Protein AF-A0A939WSJ2-F1 (afdb_monomer)

Sequence (216 aa):
MKKISFYVGKKNFITFAVASLILLYAIYAFSDNVIYFFSNDTPIDLGDALELNTENFAKVKDGDYVQIKGITSIQGGNIKKGIFGERHVVYYLNGSSKFIIDSAVTDEDSFSGPHYRTVKGRAFAFKTNAKAAKMQSFFANSLFLDMKDDGFFIEDGVIPRTDYTGLFMFAFFIVLMGLNILFLIKPMKRETNQEEIDRELDALFDSGADDGRKEQ

Mean predicted aligned error: 11.25 Å

pLDDT: mean 82.01, std 15.56, range [30.8, 97.25]

Radius of gyration: 29.89 Å; Cα contacts (8 Å, |Δi|>4): 316; chains: 1; bounding box: 75×33×98 Å

Nearest PDB structures (foldseek):
  1quq-assembly3_A  TM=5.027E-01  e=4.977E-02  Homo sapiens
  3rd4-assembly2_A  TM=5.785E-01  e=1.959E+00  Proteus penneri ATCC 35198
  8b2q-assembly1_I  TM=3.026E-01  e=1.959E+00  Tannerella forsythia
  8pj6-assembly1_q  TM=2.544E-01  e=2.674E+00  Homo sapiens

Solvent-accessible surface area (backbone atoms only — not comparable to full-atom values): 11790 Å² total; per-residue (Å²): 133,85,76,81,77,79,75,61,54,71,66,62,48,51,53,50,52,52,52,48,53,53,40,51,51,50,37,58,72,26,44,64,45,38,56,34,32,73,43,71,75,70,55,48,60,28,47,33,46,76,58,62,35,62,75,50,54,73,68,66,51,74,61,38,44,31,30,43,27,34,33,40,38,66,90,36,66,49,74,45,74,45,97,84,69,49,37,29,37,32,30,35,33,50,78,32,53,38,43,37,38,40,32,73,51,51,96,84,54,68,88,80,56,68,43,82,42,80,45,43,14,31,29,26,34,29,77,81,31,72,70,26,34,50,49,48,50,46,36,33,74,75,68,73,41,78,54,47,65,90,16,33,31,29,38,39,76,49,52,47,70,67,62,57,64,37,45,53,53,34,54,50,38,53,52,52,48,52,49,54,53,48,65,59,48,56,58,57,55,52,55,54,53,48,59,51,51,52,52,52,50,52,53,54,55,61,62,62,65,66,77,77,80,81,85,130

Structure (mmCIF, N/CA/C/O backbone):
data_AF-A0A939WSJ2-F1
#
_entry.id   AF-A0A939WSJ2-F1
#
loop_
_atom_site.group_PDB
_atom_site.id
_atom_site.type_symbol
_atom_site.label_atom_id
_atom_site.label_alt_id
_atom_site.label_comp_id
_atom_site.label_asym_id
_atom_site.label_entity_id
_atom_site.label_seq_id
_atom_site.pdbx_PDB_ins_code
_atom_site.Cartn_x
_atom_site.Cartn_y
_atom_site.Cartn_z
_atom_site.occupancy
_atom_site.B_iso_or_equiv
_atom_site.auth_seq_id
_atom_site.auth_comp_id
_atom_site.auth_asym_id
_atom_site.auth_atom_id
_atom_site.pdbx_PDB_model_num
ATOM 1 N N . MET A 1 1 ? 40.255 10.210 -31.484 1.00 37.00 1 MET A N 1
ATOM 2 C CA . MET A 1 1 ? 38.919 9.921 -30.914 1.00 37.00 1 MET A CA 1
ATOM 3 C C . MET A 1 1 ? 37.867 10.143 -31.995 1.00 37.00 1 MET A C 1
ATOM 5 O O . MET A 1 1 ? 37.607 11.290 -32.338 1.00 37.00 1 MET A O 1
ATOM 9 N N . LYS A 1 2 ? 37.320 9.070 -32.589 1.00 30.80 2 LYS A N 1
ATOM 10 C CA . LYS A 1 2 ? 36.199 9.166 -33.543 1.00 30.80 2 LYS A CA 1
ATOM 11 C C . LYS A 1 2 ? 34.973 9.669 -32.776 1.00 30.80 2 LYS A C 1
ATOM 13 O O . LYS A 1 2 ? 34.514 9.000 -31.854 1.00 30.80 2 LYS A O 1
ATOM 18 N N . LYS A 1 3 ? 34.483 10.863 -33.119 1.00 37.97 3 LYS A N 1
ATOM 19 C CA . LYS A 1 3 ? 33.182 11.351 -32.651 1.00 37.97 3 LYS A CA 1
ATOM 20 C C . LYS A 1 3 ? 32.130 10.419 -33.240 1.00 37.97 3 LYS A C 1
ATOM 22 O O . LYS A 1 3 ? 31.913 10.442 -34.444 1.00 37.97 3 LYS A O 1
ATOM 27 N N . ILE A 1 4 ? 31.526 9.584 -32.402 1.00 43.19 4 ILE A N 1
ATOM 28 C CA . ILE A 1 4 ? 30.323 8.835 -32.760 1.00 43.19 4 ILE A CA 1
ATOM 29 C C . ILE A 1 4 ? 29.241 9.897 -32.978 1.00 43.19 4 ILE A C 1
ATOM 31 O O . ILE A 1 4 ? 28.720 10.466 -32.018 1.00 43.19 4 ILE A O 1
ATOM 35 N N . SER A 1 5 ? 28.984 10.261 -34.234 1.00 42.00 5 SER A N 1
ATOM 36 C CA . SER A 1 5 ? 27.881 11.148 -34.579 1.00 42.00 5 SER A CA 1
ATOM 37 C C . SER A 1 5 ? 26.589 10.370 -34.384 1.00 42.00 5 SER A C 1
ATOM 39 O O . SER A 1 5 ? 26.185 9.586 -35.234 1.00 42.00 5 SER A O 1
ATOM 41 N N . PHE A 1 6 ? 25.953 10.573 -33.231 1.00 44.91 6 PHE A N 1
ATOM 42 C CA . PHE A 1 6 ? 24.567 10.185 -32.996 1.00 44.91 6 PHE A CA 1
ATOM 43 C C . PHE A 1 6 ? 23.680 10.977 -33.967 1.00 44.91 6 PHE A C 1
ATOM 45 O O . PHE A 1 6 ? 23.184 12.051 -33.632 1.00 44.91 6 PHE A O 1
ATOM 52 N N . TYR A 1 7 ? 23.492 10.465 -35.182 1.00 48.34 7 TYR A N 1
ATOM 53 C CA . TYR A 1 7 ? 22.482 10.965 -36.114 1.00 48.34 7 TYR A CA 1
ATOM 54 C C . TYR A 1 7 ? 21.157 10.211 -35.951 1.00 48.34 7 TYR A C 1
ATOM 56 O O . TYR A 1 7 ? 20.358 10.107 -36.870 1.00 48.34 7 TYR A O 1
ATOM 64 N N . VAL A 1 8 ? 20.844 9.773 -34.726 1.00 54.19 8 VAL A N 1
ATOM 65 C CA . VAL A 1 8 ? 19.444 9.554 -34.359 1.00 54.19 8 VAL A CA 1
ATOM 66 C C . VAL A 1 8 ? 18.787 10.927 -34.434 1.00 54.19 8 VAL A C 1
ATOM 68 O O . VAL A 1 8 ? 19.038 11.773 -33.575 1.00 54.19 8 VAL A O 1
ATOM 71 N N . GLY A 1 9 ? 18.004 11.186 -35.487 1.00 59.25 9 GLY A N 1
ATOM 72 C CA . GLY A 1 9 ? 17.362 12.483 -35.699 1.00 59.25 9 GLY A CA 1
ATOM 73 C C . GLY A 1 9 ? 16.780 13.010 -34.386 1.00 59.25 9 GLY A C 1
ATOM 74 O O . GLY A 1 9 ? 16.063 12.284 -33.701 1.00 59.25 9 GLY A O 1
ATOM 75 N N . LYS A 1 10 ? 17.122 14.249 -34.003 1.00 64.81 10 LYS A N 1
ATOM 76 C CA . LYS A 1 10 ? 16.884 14.838 -32.665 1.00 64.81 10 LYS A CA 1
ATOM 77 C C . LYS A 1 10 ? 15.480 14.561 -32.098 1.00 64.81 10 LYS A C 1
ATOM 79 O O . LYS A 1 10 ? 15.324 14.386 -30.895 1.00 64.81 10 LYS A O 1
ATOM 84 N N . LYS A 1 11 ? 14.469 14.473 -32.970 1.00 67.62 11 LYS A N 1
ATOM 85 C CA . LYS A 1 11 ? 13.085 14.102 -32.635 1.00 67.62 11 LYS A CA 1
ATOM 86 C C . LYS A 1 11 ? 12.950 12.661 -32.112 1.00 67.62 11 LYS A C 1
ATOM 88 O O . LYS A 1 11 ? 12.350 12.474 -31.064 1.00 67.62 11 LYS A O 1
ATOM 93 N N . ASN A 1 12 ? 13.564 11.674 -32.766 1.00 74.25 12 ASN A N 1
ATOM 94 C CA . ASN A 1 12 ? 13.516 10.259 -32.370 1.00 74.25 12 ASN A CA 1
ATOM 95 C C . ASN A 1 12 ? 14.209 10.019 -31.021 1.00 74.25 12 ASN A C 1
ATOM 97 O O . ASN A 1 12 ? 13.718 9.242 -30.205 1.00 74.25 12 ASN A O 1
ATOM 101 N N . PHE A 1 13 ? 15.311 10.730 -30.756 1.00 80.50 13 PHE A N 1
ATOM 102 C CA . PHE A 1 13 ? 15.997 10.656 -29.465 1.00 80.50 13 PHE A CA 1
ATOM 103 C C . PHE A 1 13 ? 15.162 11.264 -28.328 1.00 80.50 13 PHE A C 1
ATOM 105 O O . PHE A 1 13 ? 15.048 10.664 -27.262 1.00 80.50 13 PHE A O 1
ATOM 112 N N . ILE A 1 14 ? 14.530 12.424 -28.557 1.00 83.31 14 ILE A N 1
ATOM 113 C CA . ILE A 1 14 ? 13.638 13.048 -27.566 1.00 83.31 14 ILE A CA 1
ATOM 114 C C . ILE A 1 14 ? 12.443 12.134 -27.270 1.00 83.31 14 ILE A C 1
ATOM 116 O O . ILE A 1 14 ? 12.134 11.905 -26.103 1.00 83.31 14 ILE A O 1
ATOM 120 N N . THR A 1 15 ? 11.805 11.566 -28.298 1.00 84.94 15 THR A N 1
ATOM 121 C CA . THR A 1 15 ? 10.692 10.622 -28.116 1.00 84.94 15 THR A CA 1
ATOM 122 C C . THR A 1 15 ? 11.123 9.392 -27.317 1.00 84.94 15 THR A C 1
ATOM 124 O O . THR A 1 15 ? 10.427 9.013 -26.378 1.00 84.94 15 THR A O 1
ATOM 127 N N . PHE A 1 16 ? 12.291 8.814 -27.618 1.00 87.62 16 PHE A N 1
ATOM 128 C CA . PHE A 1 16 ? 12.850 7.702 -26.847 1.00 87.62 16 PHE A CA 1
ATOM 129 C C . PHE A 1 16 ? 13.100 8.071 -25.378 1.00 87.62 16 PHE A C 1
ATOM 131 O O . PHE A 1 16 ? 12.764 7.290 -24.486 1.00 87.62 16 PHE A O 1
ATOM 138 N N . ALA A 1 17 ? 13.675 9.248 -25.113 1.00 89.00 17 ALA A N 1
ATOM 139 C CA . ALA A 1 17 ? 13.980 9.701 -23.759 1.00 89.00 17 ALA A CA 1
ATOM 140 C C . ALA A 1 17 ? 12.701 9.910 -22.936 1.00 89.00 17 ALA A C 1
ATOM 142 O O . ALA A 1 17 ? 12.607 9.423 -21.810 1.00 89.00 17 ALA A O 1
ATOM 143 N N . VAL A 1 18 ? 11.690 10.564 -23.518 1.00 91.88 18 VAL A N 1
ATOM 144 C CA . VAL A 1 18 ? 10.385 10.761 -22.871 1.00 91.88 18 VAL A CA 1
ATOM 145 C C . VAL A 1 18 ? 9.693 9.419 -22.623 1.00 91.88 18 VAL A C 1
ATOM 147 O O . VAL A 1 18 ? 9.245 9.167 -21.506 1.00 91.88 18 VAL A O 1
ATOM 150 N N . ALA A 1 19 ? 9.660 8.526 -23.617 1.00 91.50 19 ALA A N 1
ATOM 151 C CA . ALA A 1 19 ? 9.086 7.191 -23.459 1.00 91.50 19 ALA A CA 1
ATOM 152 C C . ALA A 1 19 ? 9.809 6.382 -22.369 1.00 91.50 19 ALA A C 1
ATOM 154 O O . ALA A 1 19 ? 9.158 5.740 -21.549 1.00 91.50 19 ALA A O 1
ATOM 155 N N . SER A 1 20 ? 11.141 6.464 -22.305 1.00 93.06 20 SER A N 1
ATOM 156 C CA . SER A 1 20 ? 11.934 5.799 -21.265 1.00 93.06 20 SER A CA 1
ATOM 157 C C . SER A 1 20 ? 11.614 6.340 -19.875 1.00 93.06 20 SER A C 1
ATOM 159 O O . SER A 1 20 ? 11.444 5.553 -18.953 1.00 93.06 20 SER A O 1
ATOM 161 N N . LEU A 1 21 ? 11.479 7.660 -19.711 1.00 94.69 21 LEU A N 1
ATOM 162 C CA . LEU A 1 21 ? 11.103 8.254 -18.423 1.00 94.69 21 LEU A CA 1
ATOM 163 C C . LEU A 1 21 ? 9.714 7.792 -17.967 1.00 94.69 21 LEU A C 1
ATOM 165 O O . LEU A 1 21 ? 9.548 7.425 -16.806 1.00 94.69 21 LEU A O 1
ATOM 169 N N . ILE A 1 22 ? 8.740 7.751 -18.881 1.00 94.31 22 ILE A N 1
ATOM 170 C CA . ILE A 1 22 ? 7.384 7.267 -18.587 1.00 94.31 22 ILE A CA 1
ATOM 171 C C . ILE A 1 22 ? 7.412 5.786 -18.190 1.00 94.31 22 ILE A C 1
ATOM 173 O O . ILE A 1 22 ? 6.808 5.409 -17.187 1.00 94.31 22 ILE A O 1
ATOM 177 N N . LEU A 1 23 ? 8.131 4.947 -18.941 1.00 94.44 23 LEU A N 1
ATOM 178 C CA . LEU A 1 23 ? 8.228 3.515 -18.659 1.00 94.44 23 LEU A CA 1
ATOM 179 C C . LEU A 1 23 ? 8.985 3.233 -17.353 1.00 94.44 23 LEU A C 1
ATOM 181 O O . LEU A 1 23 ? 8.553 2.381 -16.585 1.00 94.44 23 LEU A O 1
ATOM 185 N N . LEU A 1 24 ? 10.070 3.961 -17.063 1.00 94.44 24 LEU A N 1
ATOM 186 C CA . LEU A 1 24 ? 10.789 3.856 -15.787 1.00 94.44 24 LEU A CA 1
ATOM 187 C C . LEU A 1 24 ? 9.892 4.244 -14.613 1.00 94.44 24 LEU A C 1
ATOM 189 O O . LEU A 1 24 ? 9.867 3.539 -13.607 1.00 94.44 24 LEU A O 1
ATOM 193 N N . TYR A 1 25 ? 9.134 5.334 -14.752 1.00 93.88 25 TYR A N 1
ATOM 194 C CA . TYR A 1 25 ? 8.169 5.740 -13.737 1.00 93.88 25 TYR A CA 1
ATOM 195 C C . TYR A 1 25 ? 7.079 4.680 -13.535 1.00 93.88 25 TYR A C 1
ATOM 197 O O . TYR A 1 25 ? 6.744 4.372 -12.396 1.00 93.88 25 TYR A O 1
ATOM 205 N N . ALA A 1 26 ? 6.571 4.070 -14.610 1.00 90.38 26 ALA A N 1
ATOM 206 C CA . ALA A 1 26 ? 5.604 2.979 -14.514 1.00 90.38 26 ALA A CA 1
ATOM 207 C C . ALA A 1 26 ? 6.193 1.748 -13.801 1.00 90.38 26 ALA A C 1
ATOM 209 O O . ALA A 1 26 ? 5.573 1.219 -12.885 1.00 90.38 26 ALA A O 1
ATOM 210 N N . ILE A 1 27 ? 7.414 1.326 -14.146 1.00 92.69 27 ILE A N 1
ATOM 211 C CA . ILE A 1 27 ? 8.115 0.221 -13.466 1.00 92.69 27 ILE A CA 1
ATOM 212 C C . ILE A 1 27 ? 8.258 0.513 -11.968 1.00 92.69 27 ILE A C 1
ATOM 214 O O . ILE A 1 27 ? 7.942 -0.344 -11.144 1.00 92.69 27 ILE A O 1
ATOM 218 N N . TYR A 1 28 ? 8.687 1.728 -11.619 1.00 91.69 28 TYR A N 1
ATOM 219 C CA . TYR A 1 28 ? 8.793 2.177 -10.232 1.00 91.69 28 TYR A CA 1
ATOM 220 C C . TYR A 1 28 ? 7.433 2.172 -9.517 1.00 91.69 28 TYR A C 1
ATOM 222 O O . TYR A 1 28 ? 7.319 1.657 -8.414 1.00 91.69 28 TYR A O 1
ATOM 230 N N . ALA A 1 29 ? 6.373 2.666 -10.157 1.00 88.75 29 ALA A N 1
ATOM 231 C CA . ALA A 1 29 ? 5.037 2.697 -9.564 1.00 88.75 29 ALA A CA 1
ATOM 232 C C . ALA A 1 29 ? 4.469 1.294 -9.271 1.00 88.75 29 ALA A C 1
ATOM 234 O O . ALA A 1 29 ? 3.678 1.135 -8.344 1.00 88.75 29 ALA A O 1
ATOM 235 N N . PHE A 1 30 ? 4.863 0.275 -10.042 1.00 88.81 30 PHE A N 1
ATOM 236 C CA . PHE A 1 30 ? 4.412 -1.106 -9.849 1.00 88.81 30 PHE A CA 1
ATOM 237 C C . PHE A 1 30 ? 5.380 -1.974 -9.027 1.00 88.81 30 PHE A C 1
ATOM 239 O O . PHE A 1 30 ? 4.997 -3.080 -8.639 1.00 88.81 30 PHE A O 1
ATOM 246 N N . SER A 1 31 ? 6.597 -1.510 -8.710 1.00 88.75 31 SER A N 1
ATOM 247 C CA . SER A 1 31 ? 7.583 -2.322 -7.978 1.00 88.75 31 SER A CA 1
ATOM 248 C C . SER A 1 31 ? 7.101 -2.717 -6.585 1.00 88.75 31 SER A C 1
ATOM 250 O O . SER A 1 31 ? 7.294 -3.858 -6.170 1.00 88.75 31 SER A O 1
ATOM 252 N N . ASP A 1 32 ? 6.410 -1.814 -5.890 1.00 87.50 32 ASP A N 1
ATOM 253 C CA . ASP A 1 32 ? 5.883 -2.074 -4.547 1.00 87.50 32 ASP A CA 1
ATOM 254 C C . ASP A 1 32 ? 4.819 -3.174 -4.546 1.00 87.50 32 ASP A C 1
ATOM 256 O O . ASP A 1 32 ? 4.689 -3.905 -3.564 1.00 87.50 32 ASP A O 1
ATOM 260 N N . ASN A 1 33 ? 4.067 -3.323 -5.639 1.00 88.88 33 ASN A N 1
ATOM 261 C CA . ASN A 1 33 ? 3.086 -4.398 -5.788 1.00 88.88 33 ASN A CA 1
ATOM 262 C C . ASN A 1 33 ? 3.774 -5.744 -6.027 1.00 88.88 33 ASN A C 1
ATOM 264 O O . ASN A 1 33 ? 3.327 -6.760 -5.505 1.00 88.88 33 ASN A O 1
ATOM 268 N N . VAL A 1 34 ? 4.899 -5.753 -6.747 1.00 89.44 34 VAL A N 1
ATOM 269 C CA . VAL A 1 34 ? 5.713 -6.961 -6.940 1.00 89.44 34 VAL A CA 1
ATOM 270 C C . VAL A 1 34 ? 6.375 -7.396 -5.634 1.00 89.44 34 VAL A C 1
ATOM 272 O O . VAL A 1 34 ? 6.305 -8.570 -5.280 1.00 89.44 34 VAL A O 1
ATOM 275 N N . ILE A 1 35 ? 6.979 -6.465 -4.889 1.00 89.94 35 ILE A N 1
ATOM 276 C CA . ILE A 1 35 ? 7.574 -6.759 -3.574 1.00 89.94 35 ILE A CA 1
ATOM 277 C C . ILE A 1 35 ? 6.512 -7.351 -2.646 1.00 89.94 35 ILE A C 1
ATOM 279 O O . ILE A 1 35 ? 6.746 -8.373 -2.003 1.00 89.94 35 ILE A O 1
ATOM 283 N N . TYR A 1 36 ? 5.324 -6.747 -2.629 1.00 90.75 36 TYR A N 1
ATOM 284 C CA . TYR A 1 36 ? 4.208 -7.239 -1.837 1.00 90.75 36 TYR A CA 1
ATOM 285 C C . TYR A 1 36 ? 3.722 -8.622 -2.277 1.00 90.75 36 TYR A C 1
ATOM 287 O O . TYR A 1 36 ? 3.473 -9.480 -1.431 1.00 90.75 36 TYR A O 1
ATOM 295 N N . PHE A 1 37 ? 3.641 -8.879 -3.584 1.00 91.94 37 PHE A N 1
ATOM 296 C CA . PHE A 1 37 ? 3.245 -10.181 -4.118 1.00 91.94 37 PHE A CA 1
ATOM 297 C C . PHE A 1 37 ? 4.127 -11.319 -3.580 1.00 91.94 37 PHE A C 1
ATOM 299 O O . PHE A 1 37 ? 3.612 -12.385 -3.248 1.00 91.94 37 PHE A O 1
ATOM 306 N N . PHE A 1 38 ? 5.434 -11.080 -3.435 1.00 90.94 38 PHE A N 1
ATOM 307 C CA . PHE A 1 38 ? 6.394 -12.052 -2.899 1.00 90.94 38 PHE A CA 1
ATOM 308 C C . PHE A 1 38 ? 6.557 -12.017 -1.371 1.00 90.94 38 PHE A C 1
ATOM 310 O O . PHE A 1 38 ? 7.379 -12.763 -0.831 1.00 90.94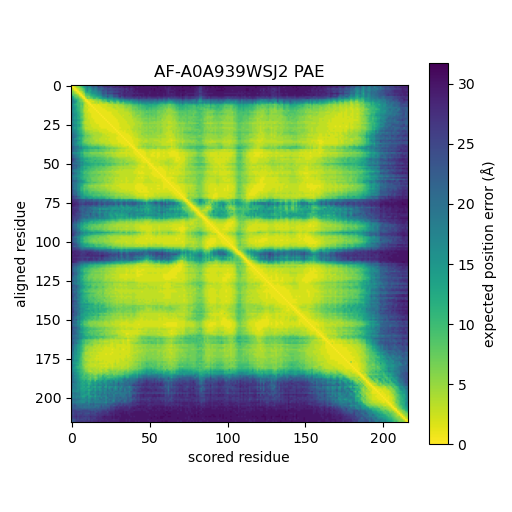 38 PHE A O 1
ATOM 317 N N . SER A 1 39 ? 5.791 -11.185 -0.664 1.00 89.81 39 SER A N 1
ATOM 318 C CA . SER A 1 39 ? 5.828 -11.120 0.798 1.00 89.81 39 SER A CA 1
ATOM 319 C C . SER A 1 39 ? 5.211 -12.367 1.459 1.00 89.81 39 SER A C 1
ATOM 321 O O . SER A 1 39 ? 4.685 -13.268 0.793 1.00 89.81 39 SER A O 1
ATOM 323 N N . ASN A 1 40 ? 5.350 -12.465 2.785 1.00 87.25 40 ASN A N 1
ATOM 324 C CA . ASN A 1 40 ? 4.777 -13.562 3.564 1.00 87.25 40 ASN A CA 1
ATOM 325 C C . ASN A 1 40 ? 3.242 -13.452 3.576 1.00 87.25 40 ASN A C 1
ATOM 327 O O . ASN A 1 40 ? 2.701 -12.384 3.843 1.00 87.25 40 ASN A O 1
ATOM 331 N N . ASP A 1 41 ? 2.551 -14.561 3.321 1.00 89.00 41 ASP A N 1
ATOM 332 C CA . ASP A 1 41 ? 1.086 -14.665 3.330 1.00 89.00 41 ASP A CA 1
ATOM 333 C C . ASP A 1 41 ? 0.502 -14.891 4.735 1.00 89.00 41 ASP A C 1
ATOM 335 O O . ASP A 1 41 ? -0.716 -14.933 4.911 1.00 89.00 41 ASP A O 1
ATOM 339 N N . THR A 1 42 ? 1.353 -14.996 5.755 1.00 93.50 42 THR A N 1
ATOM 340 C CA . THR A 1 42 ? 0.932 -14.984 7.157 1.00 93.50 42 THR A CA 1
ATOM 341 C C . THR A 1 42 ? 0.825 -13.537 7.652 1.00 93.50 42 THR A C 1
ATOM 343 O O . THR A 1 42 ? 1.845 -12.844 7.683 1.00 93.50 42 THR A O 1
ATOM 346 N N . PRO A 1 43 ? -0.369 -13.059 8.054 1.00 95.75 43 PRO A N 1
ATOM 347 C CA . PRO A 1 43 ? -0.536 -11.679 8.490 1.00 95.75 43 PRO A CA 1
ATOM 348 C C . PRO A 1 43 ? 0.098 -11.443 9.864 1.00 95.75 43 PRO A C 1
ATOM 350 O O . PRO A 1 43 ? 0.028 -12.296 10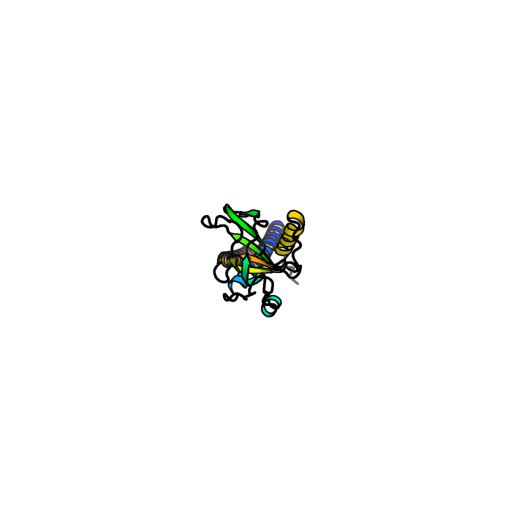.752 1.00 95.75 43 PRO A O 1
ATOM 353 N N . ILE A 1 44 ? 0.646 -10.246 10.068 1.00 96.31 44 ILE A N 1
ATOM 354 C CA . ILE A 1 44 ? 1.051 -9.765 11.393 1.00 96.31 44 ILE A CA 1
ATOM 355 C C . ILE A 1 44 ? -0.221 -9.480 12.202 1.00 96.31 44 ILE A C 1
ATOM 357 O O . ILE A 1 44 ? -0.989 -8.581 11.856 1.00 96.31 44 ILE A O 1
ATOM 361 N N . ASP A 1 45 ? -0.459 -10.251 13.265 1.00 96.75 45 ASP A N 1
ATOM 362 C CA . ASP A 1 45 ? -1.649 -10.090 14.106 1.00 96.75 45 ASP A CA 1
ATOM 363 C C . ASP A 1 45 ? -1.487 -8.919 15.081 1.00 96.75 45 ASP A C 1
ATOM 365 O O . ASP A 1 45 ? -0.672 -8.961 16.009 1.00 96.75 45 ASP A O 1
ATOM 369 N N . LEU A 1 46 ? -2.276 -7.872 14.871 1.00 96.31 46 LEU A N 1
ATOM 370 C CA . LEU A 1 46 ? -2.304 -6.675 15.706 1.00 96.31 46 LEU A CA 1
ATOM 371 C C . LEU A 1 46 ? -3.222 -6.822 16.923 1.00 96.31 46 LEU A C 1
ATOM 373 O O . LEU A 1 46 ? -3.203 -5.953 17.794 1.00 96.31 46 LEU A O 1
ATOM 377 N N . GLY A 1 47 ? -3.976 -7.920 17.020 1.00 94.88 47 GLY A N 1
ATOM 378 C CA . GLY A 1 47 ? -4.925 -8.158 18.103 1.00 94.88 47 GLY A CA 1
ATOM 379 C C . GLY A 1 47 ? -6.268 -7.473 17.857 1.00 94.88 47 GLY A C 1
ATOM 380 O O . GLY A 1 47 ? -6.804 -7.507 16.744 1.00 94.88 47 GLY A O 1
ATOM 381 N N . ASP A 1 48 ? -6.830 -6.883 18.910 1.00 95.56 48 ASP A N 1
ATOM 382 C CA . ASP A 1 48 ? -8.077 -6.122 18.843 1.00 95.56 48 ASP A CA 1
ATOM 383 C C . ASP A 1 48 ? -7.778 -4.617 18.819 1.00 95.56 48 ASP A C 1
ATOM 385 O O . ASP A 1 48 ? -6.823 -4.141 19.430 1.00 95.56 48 ASP A O 1
ATOM 389 N N . ALA A 1 49 ? -8.598 -3.841 18.120 1.00 93.00 49 ALA A N 1
ATOM 390 C CA . ALA A 1 49 ? -8.492 -2.391 18.061 1.00 93.00 49 ALA A CA 1
ATOM 391 C C . ALA A 1 49 ? -8.574 -1.747 19.458 1.00 93.00 49 ALA A C 1
ATOM 393 O O . ALA A 1 49 ? -7.931 -0.716 19.678 1.00 93.00 49 ALA A O 1
ATOM 394 N N . LEU A 1 50 ? -9.322 -2.359 20.386 1.00 91.56 50 LEU A N 1
ATOM 395 C CA . LEU A 1 50 ? -9.406 -1.960 21.795 1.00 91.56 50 LEU A CA 1
ATOM 396 C C . LEU A 1 50 ? -8.194 -2.419 22.618 1.00 91.56 50 LEU A C 1
ATOM 398 O O . LEU A 1 50 ? -7.750 -1.703 23.514 1.00 91.56 50 LEU A O 1
ATOM 402 N N . GLU A 1 51 ? -7.646 -3.592 22.302 1.00 92.81 51 GLU A N 1
ATOM 403 C CA . GLU A 1 51 ? -6.547 -4.239 23.026 1.00 92.81 51 GLU A CA 1
ATOM 404 C C . GLU A 1 51 ? -5.417 -4.592 22.057 1.00 92.81 51 GLU A C 1
ATOM 406 O O . GLU A 1 51 ? -5.236 -5.736 21.629 1.00 92.81 51 GLU A O 1
ATOM 411 N N . LEU A 1 52 ? -4.659 -3.561 21.680 1.00 92.44 52 LEU A N 1
ATOM 412 C CA . LEU A 1 52 ? -3.605 -3.706 20.689 1.00 92.44 52 LEU A CA 1
ATOM 413 C C . LEU A 1 52 ? -2.431 -4.527 21.204 1.00 92.44 52 LEU A C 1
ATOM 415 O O . LEU A 1 52 ? -1.862 -4.245 22.261 1.00 92.44 52 LEU A O 1
ATOM 419 N N . ASN A 1 53 ? -1.972 -5.454 20.368 1.00 95.75 53 ASN A N 1
ATOM 420 C CA . ASN A 1 53 ? -0.684 -6.097 20.548 1.00 95.75 53 ASN A CA 1
ATOM 421 C C . ASN A 1 53 ? 0.432 -5.102 20.191 1.00 95.75 53 ASN A C 1
ATOM 423 O O . ASN A 1 53 ? 0.816 -4.952 19.029 1.00 95.75 53 ASN A O 1
ATOM 427 N N . THR A 1 54 ? 0.951 -4.406 21.201 1.00 93.75 54 THR A N 1
ATOM 428 C CA . THR A 1 54 ? 1.975 -3.363 21.043 1.00 93.75 54 THR A CA 1
ATOM 429 C C . THR A 1 54 ? 3.286 -3.889 20.463 1.00 93.75 54 THR A C 1
ATOM 431 O O . THR A 1 54 ? 3.951 -3.164 19.722 1.00 93.75 54 THR A O 1
ATOM 434 N N . GLU A 1 55 ? 3.643 -5.145 20.745 1.00 95.62 55 GLU A N 1
ATOM 435 C CA . GLU A 1 55 ? 4.864 -5.769 20.236 1.00 95.62 55 GLU A CA 1
ATOM 436 C C . GLU A 1 55 ? 4.794 -5.971 18.720 1.00 95.62 55 GLU A C 1
ATOM 438 O O . GLU A 1 55 ? 5.736 -5.637 18.000 1.00 95.62 55 GLU A O 1
ATOM 443 N N . ASN A 1 56 ? 3.668 -6.486 18.225 1.00 95.44 56 ASN A N 1
ATOM 444 C CA . ASN A 1 56 ? 3.457 -6.671 16.792 1.00 95.44 56 ASN A CA 1
ATOM 445 C C . ASN A 1 56 ? 3.222 -5.338 16.084 1.00 95.44 56 ASN A C 1
ATOM 447 O O . ASN A 1 56 ? 3.777 -5.118 15.010 1.00 95.44 56 ASN A O 1
ATOM 451 N N . PHE A 1 57 ? 2.486 -4.419 16.712 1.00 95.38 57 PHE A N 1
ATOM 452 C CA . PHE A 1 57 ? 2.243 -3.079 16.180 1.00 95.38 57 PHE A CA 1
ATOM 453 C C . PHE A 1 57 ? 3.545 -2.316 15.899 1.00 95.38 57 PHE A C 1
ATOM 455 O O . PHE A 1 57 ? 3.686 -1.712 14.840 1.00 95.38 57 PHE A O 1
ATOM 462 N N . ALA A 1 58 ? 4.527 -2.389 16.803 1.00 94.06 58 ALA A N 1
ATOM 463 C CA . ALA A 1 58 ? 5.816 -1.715 16.635 1.00 94.06 58 ALA A CA 1
ATOM 464 C C . ALA A 1 58 ? 6.684 -2.291 15.497 1.00 94.06 58 ALA A C 1
ATOM 466 O O . ALA A 1 58 ? 7.644 -1.645 15.075 1.00 94.06 58 ALA A O 1
ATOM 467 N N . LYS A 1 59 ? 6.378 -3.502 15.013 1.00 93.94 59 LYS A N 1
ATOM 468 C CA . LYS A 1 59 ? 7.119 -4.171 13.933 1.00 93.94 59 LYS A CA 1
ATOM 469 C C . LYS A 1 59 ? 6.566 -3.852 12.543 1.00 93.94 59 LYS A C 1
ATOM 471 O O . LYS A 1 59 ? 7.287 -4.078 11.574 1.00 93.94 59 LYS A O 1
ATOM 476 N N . VAL A 1 60 ? 5.332 -3.346 12.450 1.00 94.94 60 VAL A N 1
ATOM 477 C CA . VAL A 1 60 ? 4.662 -3.079 11.171 1.00 94.94 60 VAL A CA 1
ATOM 478 C C . VAL A 1 60 ? 5.354 -1.955 10.411 1.00 94.94 60 VAL A C 1
ATOM 480 O O . VAL A 1 60 ? 5.648 -0.888 10.956 1.00 94.94 60 VAL A O 1
ATOM 483 N N . LYS A 1 61 ? 5.569 -2.193 9.121 1.00 93.38 61 LYS A N 1
ATOM 484 C CA . LYS A 1 61 ? 6.092 -1.242 8.144 1.00 93.38 61 LYS A CA 1
ATOM 485 C C . LYS A 1 61 ? 5.089 -1.012 7.020 1.00 93.38 61 LYS A C 1
ATOM 487 O O . LYS A 1 61 ? 4.111 -1.740 6.856 1.00 93.38 61 LYS A O 1
ATOM 492 N N . ASP A 1 62 ? 5.367 0.013 6.221 1.00 93.62 62 ASP A N 1
ATOM 493 C CA . ASP A 1 62 ? 4.618 0.271 4.997 1.00 93.62 62 ASP A CA 1
ATOM 494 C C . ASP A 1 62 ? 4.646 -0.932 4.061 1.00 93.62 62 ASP A C 1
ATOM 496 O O . ASP A 1 62 ? 5.703 -1.443 3.692 1.00 93.62 62 ASP A O 1
ATOM 500 N N . GLY A 1 63 ? 3.458 -1.332 3.633 1.00 92.19 63 GLY A N 1
ATOM 501 C CA . GLY A 1 63 ? 3.243 -2.441 2.731 1.00 92.19 63 GLY A CA 1
ATOM 502 C C . GLY A 1 63 ? 3.182 -3.807 3.405 1.00 92.19 63 GLY A C 1
ATOM 503 O O . GLY A 1 63 ? 3.024 -4.775 2.671 1.00 92.19 63 GLY A O 1
ATOM 504 N N . ASP A 1 64 ? 3.264 -3.917 4.732 1.00 95.12 64 ASP A N 1
ATOM 505 C CA . ASP A 1 64 ? 3.130 -5.210 5.409 1.00 95.12 64 ASP A CA 1
ATOM 506 C C . ASP A 1 64 ? 1.697 -5.755 5.329 1.00 95.12 64 ASP A C 1
ATOM 508 O O . ASP A 1 64 ? 0.714 -5.008 5.294 1.00 95.12 64 ASP A O 1
ATOM 512 N N . TYR A 1 65 ? 1.576 -7.083 5.324 1.00 96.62 65 TYR A N 1
ATOM 513 C CA . TYR A 1 65 ? 0.293 -7.766 5.445 1.00 96.62 65 TYR A CA 1
ATOM 514 C C . TYR A 1 65 ? -0.068 -7.936 6.923 1.00 96.62 65 TYR A C 1
ATOM 516 O O . TYR A 1 65 ? 0.651 -8.592 7.681 1.00 96.62 65 TYR A O 1
ATOM 524 N N . VAL A 1 66 ? -1.178 -7.331 7.340 1.00 96.94 66 VAL A N 1
ATOM 525 C CA . VAL A 1 66 ? -1.594 -7.266 8.745 1.00 96.94 66 VAL A CA 1
ATOM 526 C C . VAL A 1 66 ? -3.004 -7.805 8.936 1.00 96.94 66 VAL A C 1
ATOM 528 O O . VAL A 1 66 ? -3.813 -7.855 8.007 1.00 96.94 66 VAL A O 1
ATOM 531 N N . GLN A 1 67 ? -3.306 -8.169 10.177 1.00 97.25 67 GLN A N 1
ATOM 532 C CA . GLN A 1 67 ? -4.644 -8.511 10.629 1.00 97.25 67 GLN A CA 1
ATOM 533 C C . GLN A 1 67 ? -4.991 -7.676 11.861 1.00 97.25 67 GLN A C 1
ATOM 535 O O . GLN A 1 67 ? -4.198 -7.593 12.794 1.00 97.25 67 GLN A O 1
ATOM 540 N N . ILE A 1 68 ? -6.189 -7.099 11.884 1.00 96.81 68 ILE A N 1
ATOM 541 C CA . ILE A 1 68 ? -6.731 -6.382 13.043 1.00 96.81 68 ILE A CA 1
ATOM 542 C C . ILE A 1 68 ? -8.208 -6.730 13.209 1.00 96.81 68 ILE A C 1
ATOM 544 O O . ILE A 1 68 ? -8.939 -6.877 12.226 1.00 96.81 68 ILE A O 1
ATOM 548 N N . LYS A 1 69 ? -8.657 -6.878 14.452 1.00 95.88 69 LYS A N 1
ATOM 549 C CA . LYS A 1 69 ? -10.072 -7.087 14.777 1.00 95.88 69 LYS A CA 1
ATOM 550 C C . LYS A 1 69 ? -10.656 -5.830 15.395 1.00 95.88 69 LYS A C 1
ATOM 552 O O . LYS A 1 69 ? -9.955 -5.104 16.088 1.00 95.88 69 LYS A O 1
ATOM 557 N N . GLY A 1 70 ? -11.929 -5.559 15.152 1.00 94.00 70 GLY A N 1
ATOM 558 C CA . GLY A 1 70 ? -12.598 -4.444 15.807 1.00 94.00 70 GLY A CA 1
ATOM 559 C C . GLY A 1 70 ? -14.018 -4.231 15.320 1.00 94.00 70 GLY A C 1
ATOM 560 O O . GLY A 1 70 ? -14.486 -4.879 14.383 1.00 94.00 70 GLY A O 1
ATOM 561 N N . ILE A 1 71 ? -14.706 -3.297 15.970 1.00 91.50 71 ILE A N 1
ATOM 562 C CA . ILE A 1 71 ? -16.064 -2.896 15.602 1.00 91.50 71 ILE A CA 1
ATOM 563 C C . ILE A 1 71 ? -15.975 -1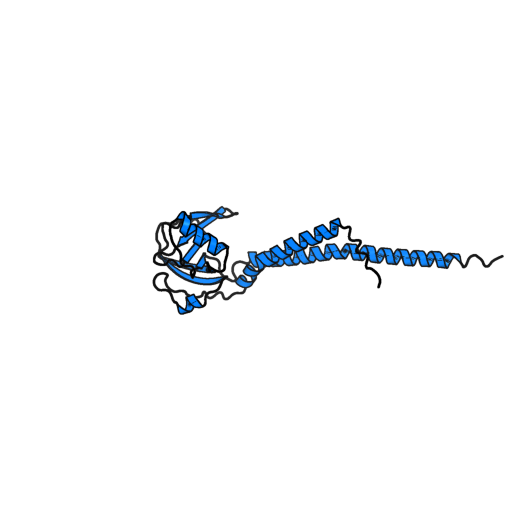.798 14.539 1.00 91.50 71 ILE A C 1
ATOM 565 O O . ILE A 1 71 ? -15.343 -0.769 14.770 1.00 91.50 71 ILE A O 1
ATOM 569 N N . THR A 1 72 ? -16.610 -1.985 13.385 1.00 89.44 72 THR A N 1
ATOM 570 C CA . THR A 1 72 ? -16.656 -0.966 12.326 1.00 89.44 72 THR A CA 1
ATOM 571 C C . THR A 1 72 ? -17.453 0.265 12.767 1.00 89.44 72 THR A C 1
ATOM 573 O O . THR A 1 72 ? -18.435 0.165 13.506 1.00 89.44 72 THR A O 1
ATOM 576 N N . SER A 1 73 ? -17.040 1.456 12.333 1.00 86.19 73 SER A N 1
ATOM 577 C CA . SER A 1 73 ? -17.786 2.683 12.613 1.00 86.19 73 SER A CA 1
ATOM 578 C C . SER A 1 73 ? -18.913 2.933 11.608 1.00 86.19 73 SER A C 1
ATOM 580 O O . SER A 1 73 ? -18.791 2.646 10.420 1.00 86.19 73 SER A O 1
ATOM 582 N N . ILE A 1 74 ? -20.011 3.532 12.084 1.00 72.44 74 ILE A N 1
ATOM 583 C CA . ILE A 1 74 ? -21.119 3.997 11.226 1.00 72.44 74 ILE A CA 1
ATOM 584 C C . ILE A 1 74 ? -20.734 5.301 10.512 1.00 72.44 74 ILE A C 1
ATOM 586 O O . ILE A 1 74 ? -21.076 5.515 9.354 1.00 72.44 74 ILE A O 1
ATOM 590 N N . GLN A 1 75 ? -20.004 6.178 11.208 1.00 66.12 75 GLN A N 1
ATOM 591 C CA . GLN A 1 75 ? -19.680 7.537 10.758 1.00 66.12 75 GLN A CA 1
ATOM 592 C C . GLN A 1 75 ? -18.641 7.577 9.628 1.00 66.12 75 GLN A C 1
ATOM 594 O O . GLN A 1 75 ? -18.486 8.602 8.974 1.00 66.12 75 GLN A O 1
ATOM 599 N N . GLY A 1 76 ? -17.926 6.474 9.391 1.00 59.53 76 GLY A N 1
ATOM 600 C CA . GLY A 1 76 ? -16.843 6.428 8.416 1.00 59.53 76 GLY A CA 1
ATOM 601 C C . GLY A 1 76 ? -17.282 6.301 6.958 1.00 59.53 76 GLY A C 1
ATOM 602 O O . GLY A 1 76 ? -16.514 6.715 6.096 1.00 59.53 76 GLY A O 1
ATOM 603 N N . GLY A 1 77 ? -18.491 5.787 6.692 1.00 62.38 77 GLY A N 1
ATOM 604 C CA . GLY A 1 77 ? -18.890 5.141 5.435 1.00 62.38 77 GLY A CA 1
ATOM 605 C C . GLY A 1 77 ? -18.944 6.006 4.169 1.00 62.38 77 GLY A C 1
ATOM 606 O O . GLY A 1 77 ? -20.004 6.168 3.566 1.00 62.38 77 GLY A O 1
ATOM 607 N N . ASN A 1 78 ? -17.807 6.535 3.723 1.00 67.00 78 ASN A N 1
ATOM 608 C CA . ASN A 1 78 ? -17.690 7.195 2.429 1.00 67.00 78 ASN A CA 1
ATOM 609 C C . ASN A 1 78 ? -17.572 6.140 1.334 1.00 67.00 78 ASN A C 1
ATOM 611 O O . ASN A 1 78 ? -16.594 5.392 1.289 1.00 67.00 78 ASN A O 1
ATOM 615 N N . ILE A 1 79 ? -18.568 6.104 0.447 1.00 67.38 79 ILE A N 1
ATOM 616 C CA . ILE A 1 79 ? -18.582 5.198 -0.697 1.00 67.38 79 ILE A CA 1
ATOM 617 C C . ILE A 1 79 ? -17.781 5.834 -1.833 1.00 67.38 79 ILE A C 1
ATOM 619 O O . ILE A 1 79 ? -18.232 6.783 -2.478 1.00 67.38 79 ILE A O 1
ATOM 623 N N . LYS A 1 80 ? -16.593 5.302 -2.108 1.00 68.31 80 LYS A N 1
ATOM 624 C CA . LYS A 1 80 ? -15.809 5.655 -3.291 1.00 68.31 80 LYS A CA 1
ATOM 625 C C . LYS A 1 80 ? -16.180 4.715 -4.433 1.00 68.31 80 LYS A C 1
ATOM 627 O O . LYS A 1 80 ? -16.177 3.501 -4.269 1.00 68.31 80 LYS A O 1
ATOM 632 N N . LYS A 1 81 ? -16.470 5.267 -5.612 1.00 62.97 81 LYS A N 1
ATOM 633 C CA . LYS A 1 81 ? -16.627 4.477 -6.838 1.00 62.97 81 LYS A CA 1
ATOM 634 C C . LYS A 1 81 ? -15.262 4.333 -7.516 1.00 62.97 81 LYS A C 1
ATOM 636 O O . LYS A 1 81 ? -14.656 5.331 -7.906 1.00 62.97 81 LYS A O 1
ATOM 641 N N . GLY A 1 82 ? -14.766 3.106 -7.603 1.00 62.31 82 GLY A N 1
ATOM 642 C CA . GLY A 1 82 ? -13.579 2.723 -8.353 1.00 62.31 82 GLY A CA 1
ATOM 643 C C . GLY A 1 82 ? -13.790 2.828 -9.865 1.00 62.31 82 GLY A C 1
ATOM 644 O O . GLY A 1 82 ? -14.908 3.007 -10.356 1.00 62.31 82 GLY A O 1
ATOM 645 N N . ILE A 1 83 ? -12.693 2.710 -10.615 1.00 59.50 83 ILE A N 1
ATOM 646 C CA . ILE A 1 83 ? -12.665 2.906 -12.077 1.00 59.50 83 ILE A CA 1
ATOM 647 C C . ILE A 1 83 ? -13.515 1.847 -12.806 1.00 59.50 83 ILE A C 1
ATOM 649 O O . ILE A 1 83 ? -14.101 2.145 -13.843 1.00 59.50 83 ILE A O 1
ATOM 653 N N . PHE A 1 84 ? -13.668 0.654 -12.222 1.00 64.56 84 PHE A N 1
ATOM 654 C CA . PHE A 1 84 ? -14.458 -0.455 -12.775 1.00 64.56 84 PHE A CA 1
ATOM 655 C C . PHE A 1 84 ? -15.835 -0.631 -12.118 1.00 64.56 84 PHE A C 1
ATOM 657 O O . PHE A 1 84 ? -16.466 -1.671 -12.259 1.00 64.56 84 PHE A O 1
ATOM 664 N N . GLY A 1 85 ? -16.327 0.383 -11.400 1.00 64.19 85 GLY A N 1
ATOM 665 C CA . GLY A 1 85 ? -17.625 0.315 -10.722 1.00 64.19 85 GLY A CA 1
ATOM 666 C C . GLY A 1 85 ? -17.600 -0.383 -9.361 1.00 64.19 85 GLY A C 1
ATOM 667 O O . GLY A 1 85 ? -18.623 -0.363 -8.678 1.00 64.19 85 GLY A O 1
ATOM 668 N N . GLU A 1 86 ? -16.445 -0.904 -8.937 1.00 71.06 86 GLU A N 1
ATOM 669 C CA . GLU A 1 86 ? -16.210 -1.379 -7.571 1.00 71.06 86 GLU A CA 1
ATOM 670 C C . GLU A 1 86 ? -16.514 -0.261 -6.578 1.00 71.06 86 GLU A C 1
ATOM 672 O O . GLU A 1 86 ? -16.028 0.866 -6.703 1.00 71.06 86 GLU A O 1
ATOM 677 N N . ARG A 1 87 ? -17.371 -0.546 -5.605 1.00 79.00 87 ARG A N 1
ATOM 678 C CA . ARG A 1 87 ? -17.683 0.392 -4.532 1.00 79.00 87 ARG A CA 1
ATOM 679 C C . ARG A 1 87 ? -16.758 0.076 -3.376 1.00 79.00 87 ARG A C 1
ATOM 681 O O . ARG A 1 87 ? -16.622 -1.075 -3.009 1.00 79.00 87 ARG A O 1
ATOM 688 N N . HIS A 1 88 ? -16.130 1.090 -2.817 1.00 83.81 88 HIS A N 1
ATOM 689 C CA . HIS A 1 88 ? -15.275 0.972 -1.647 1.00 83.81 88 HIS A CA 1
ATOM 690 C C . HIS A 1 88 ? -15.904 1.749 -0.509 1.00 83.81 88 HIS A C 1
ATOM 692 O O . HIS A 1 88 ? -16.368 2.864 -0.735 1.00 83.81 88 HIS A O 1
ATOM 698 N N . VAL A 1 89 ? -15.902 1.191 0.694 1.00 86.62 89 VAL A N 1
ATOM 699 C CA . VAL A 1 89 ? -16.278 1.901 1.912 1.00 86.62 89 VAL A CA 1
ATOM 700 C C . VAL A 1 89 ? -15.021 2.113 2.730 1.00 86.62 89 VAL A C 1
ATOM 702 O O . VAL A 1 89 ? -14.316 1.169 3.084 1.00 86.62 89 VAL A O 1
ATOM 705 N N . VAL A 1 90 ? -14.765 3.376 3.044 1.00 89.00 90 VAL A N 1
ATOM 706 C CA . VAL A 1 90 ? -13.720 3.747 3.993 1.00 89.00 90 VAL A CA 1
ATOM 707 C C . VAL A 1 90 ? -14.353 3.871 5.376 1.00 89.00 90 VAL A C 1
ATOM 709 O O . VAL A 1 90 ? -15.455 4.392 5.482 1.00 89.00 90 VAL A O 1
ATOM 712 N N . TYR A 1 91 ? -13.715 3.384 6.436 1.00 89.56 91 TYR A N 1
ATOM 713 C CA . TYR A 1 91 ? -14.201 3.520 7.816 1.00 89.56 91 TYR A CA 1
ATOM 714 C C . TYR A 1 91 ? -13.054 3.450 8.828 1.00 89.56 91 TYR A C 1
ATOM 716 O O . TYR A 1 91 ? -11.911 3.207 8.460 1.00 89.56 91 TYR A O 1
ATOM 724 N N . TYR A 1 92 ? -13.341 3.665 10.111 1.00 91.44 92 TYR A N 1
ATOM 725 C CA . TYR A 1 92 ? -12.380 3.455 11.203 1.00 91.44 92 TYR A CA 1
ATOM 726 C C . TYR A 1 92 ? -12.903 2.392 12.172 1.00 91.44 92 TYR A C 1
ATOM 728 O O . TYR A 1 92 ? -14.093 2.060 12.162 1.00 91.44 92 TYR A O 1
ATOM 736 N N . LEU A 1 93 ? -12.017 1.839 13.000 1.00 91.88 93 LEU A N 1
ATOM 737 C CA . LEU A 1 93 ? -12.395 0.869 14.029 1.00 91.88 93 LEU A CA 1
ATOM 738 C C . L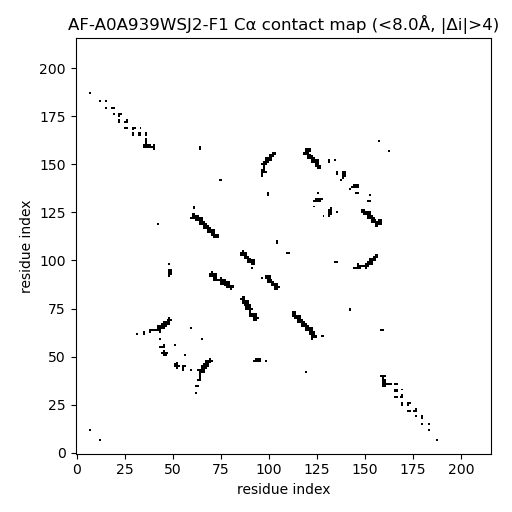EU A 1 93 ? -12.750 1.598 15.329 1.00 91.88 93 LEU A C 1
ATOM 740 O O . LEU A 1 93 ? -11.929 2.319 15.895 1.00 91.88 93 LEU A O 1
ATOM 744 N N . ASN A 1 94 ? -13.976 1.414 15.814 1.00 89.69 94 ASN A N 1
ATOM 745 C CA . ASN A 1 94 ? -14.431 1.990 17.075 1.00 89.69 94 ASN A CA 1
ATOM 746 C C . ASN A 1 94 ? -13.537 1.536 18.234 1.00 89.69 94 ASN A C 1
ATOM 748 O O . ASN A 1 94 ? -13.141 0.375 18.315 1.00 89.69 94 ASN A O 1
ATOM 752 N N . GLY A 1 95 ? -13.239 2.470 19.139 1.00 84.12 95 GLY A N 1
ATOM 753 C CA . GLY A 1 95 ? -12.326 2.229 20.254 1.00 84.12 95 GLY A CA 1
ATOM 754 C C . GLY A 1 95 ? -10.847 2.437 19.922 1.00 84.12 95 GLY A C 1
ATOM 755 O O . GLY A 1 95 ? -10.021 2.394 20.830 1.00 84.12 95 GLY A O 1
ATOM 756 N N . SER A 1 96 ? -10.505 2.735 18.662 1.00 90.75 96 SER A N 1
ATOM 757 C CA . SER A 1 96 ? -9.132 3.013 18.246 1.00 90.75 96 SER A CA 1
ATOM 758 C C . SER A 1 96 ? -9.043 4.190 17.282 1.00 90.75 96 SER A C 1
ATOM 760 O O . SER A 1 96 ? -9.675 4.207 16.233 1.00 90.75 96 SER A O 1
ATOM 762 N N . SER A 1 97 ? -8.177 5.155 17.588 1.00 92.31 97 SER A N 1
ATOM 763 C CA . SE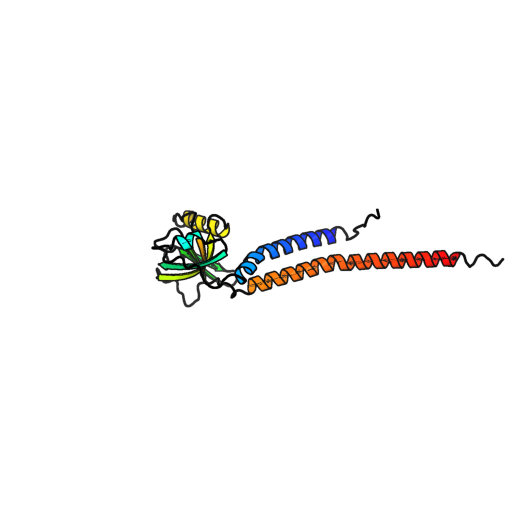R A 1 97 ? -7.829 6.245 16.666 1.00 92.31 97 SER A CA 1
ATOM 764 C C . SER A 1 97 ? -6.631 5.912 15.769 1.00 92.31 97 SER A C 1
ATOM 766 O O . SER A 1 97 ? -6.028 6.803 15.176 1.00 92.31 97 SER A O 1
ATOM 768 N N . LYS A 1 98 ? -6.242 4.633 15.689 1.00 95.19 98 LYS A N 1
ATOM 769 C CA . LYS A 1 98 ? -5.042 4.190 14.966 1.00 95.19 98 LYS A CA 1
ATOM 770 C C . LYS A 1 98 ? -5.317 3.560 13.607 1.00 95.19 98 LYS A C 1
ATOM 772 O O . LYS A 1 98 ? -4.368 3.385 12.858 1.00 95.19 98 LYS A O 1
ATOM 777 N N . PHE A 1 99 ? -6.560 3.212 13.276 1.00 95.62 99 PHE A N 1
ATOM 778 C CA . PHE A 1 99 ? -6.847 2.449 12.058 1.00 95.62 99 PHE A CA 1
ATOM 779 C C . PHE A 1 99 ? -7.922 3.101 11.209 1.00 95.62 99 PHE A C 1
ATOM 781 O O . PHE A 1 99 ? -9.036 3.335 11.680 1.00 95.62 99 PHE A O 1
ATOM 788 N N . ILE A 1 100 ? -7.587 3.320 9.941 1.00 94.12 100 ILE A N 1
ATOM 789 C CA . ILE A 1 100 ? -8.545 3.601 8.874 1.00 94.12 100 ILE A CA 1
ATOM 790 C C . ILE A 1 100 ? -8.500 2.422 7.908 1.00 94.12 100 ILE A C 1
ATOM 792 O O . ILE A 1 100 ? -7.419 1.990 7.521 1.00 94.12 100 ILE A O 1
ATOM 796 N N . ILE A 1 101 ? -9.658 1.913 7.514 1.00 93.62 101 ILE A N 1
ATOM 797 C CA . ILE A 1 101 ? -9.812 0.756 6.639 1.00 93.62 101 ILE A CA 1
ATOM 798 C C . ILE A 1 101 ? -10.489 1.202 5.343 1.00 93.62 101 ILE A C 1
ATOM 800 O O . ILE A 1 101 ? -11.469 1.940 5.397 1.00 93.62 101 ILE A O 1
ATOM 804 N N . ASP A 1 102 ? -9.983 0.753 4.200 1.00 92.00 102 ASP A N 1
ATOM 805 C CA . ASP A 1 102 ? -10.623 0.843 2.881 1.00 92.00 102 ASP A CA 1
ATOM 806 C C . ASP A 1 102 ? -10.985 -0.576 2.440 1.00 92.00 102 ASP A C 1
ATOM 808 O O . ASP A 1 102 ? -10.096 -1.410 2.271 1.00 92.00 102 ASP A O 1
ATOM 812 N N . SER A 1 103 ? -12.282 -0.865 2.322 1.00 88.94 103 SER A N 1
ATOM 813 C CA . SER A 1 103 ? -12.796 -2.201 2.011 1.00 88.94 103 SER A CA 1
ATOM 814 C C . SER A 1 103 ? -13.721 -2.156 0.801 1.00 88.94 103 SER A C 1
ATOM 816 O O . SER A 1 103 ? -14.586 -1.282 0.701 1.00 88.94 103 SER A O 1
ATOM 818 N N . ALA A 1 104 ? -13.547 -3.099 -0.124 1.00 84.62 104 ALA A N 1
ATOM 819 C CA . ALA A 1 104 ? -14.457 -3.266 -1.248 1.00 84.62 104 ALA A CA 1
ATOM 820 C C . ALA A 1 104 ? -15.830 -3.758 -0.753 1.00 84.62 104 ALA A C 1
ATOM 822 O O . ALA A 1 104 ? -15.930 -4.685 0.046 1.00 84.62 104 ALA A O 1
ATOM 823 N N . VAL A 1 105 ? -16.893 -3.130 -1.245 1.00 78.25 105 VAL A N 1
ATOM 824 C CA . VAL A 1 105 ? -18.285 -3.520 -1.022 1.00 78.25 105 VAL A CA 1
ATOM 825 C C . VAL A 1 105 ? -18.641 -4.576 -2.054 1.00 78.25 105 VAL A C 1
ATOM 827 O O . VAL A 1 105 ? -18.774 -4.272 -3.242 1.00 78.25 105 VAL A O 1
ATOM 830 N N . THR A 1 106 ? -18.816 -5.808 -1.604 1.00 69.56 106 THR A N 1
ATOM 831 C CA . THR A 1 106 ? -19.491 -6.850 -2.378 1.00 69.56 106 THR A CA 1
ATOM 832 C C . THR A 1 106 ? -21.004 -6.650 -2.262 1.00 69.56 106 THR A C 1
ATOM 834 O O . THR A 1 106 ? -21.494 -6.159 -1.249 1.00 69.56 106 THR A O 1
ATOM 837 N N . ASP A 1 107 ? -21.772 -6.992 -3.301 1.00 57.31 107 ASP A N 1
ATOM 838 C CA . ASP A 1 107 ? -23.228 -6.749 -3.327 1.00 57.31 107 ASP A CA 1
ATOM 839 C C . ASP A 1 107 ? -24.007 -7.509 -2.222 1.00 57.31 107 ASP A C 1
ATOM 841 O O . ASP A 1 107 ? -25.165 -7.186 -1.960 1.00 57.31 107 ASP A O 1
ATOM 845 N N . GLU A 1 108 ? -23.375 -8.471 -1.536 1.00 51.81 108 GLU A N 1
ATOM 846 C CA . GLU A 1 108 ? -23.905 -9.153 -0.341 1.00 51.81 108 GLU A CA 1
ATOM 847 C C . GLU A 1 108 ? -23.655 -8.370 0.968 1.00 51.81 108 GLU A C 1
ATOM 849 O O . GLU A 1 108 ? -24.445 -8.465 1.909 1.00 51.81 108 GLU A O 1
ATOM 854 N N . ASP A 1 109 ? -22.621 -7.523 1.013 1.00 53.28 109 ASP A N 1
ATOM 855 C CA . ASP A 1 109 ? -22.263 -6.683 2.158 1.00 53.28 109 ASP A CA 1
ATOM 856 C C . ASP A 1 109 ? -22.966 -5.323 2.057 1.00 53.28 109 ASP A C 1
ATOM 858 O O . ASP A 1 109 ? -22.364 -4.269 1.824 1.00 53.28 1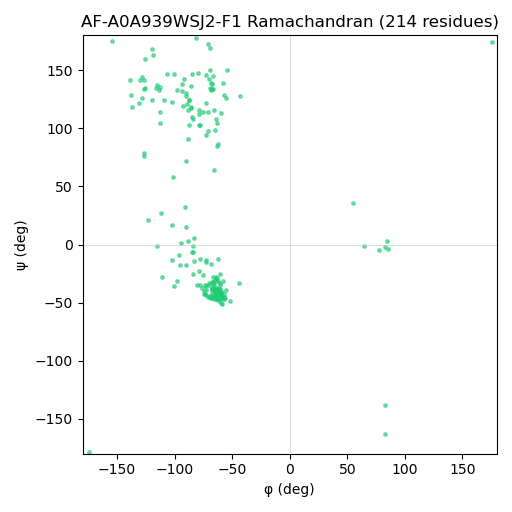09 ASP A O 1
ATOM 862 N N . SER A 1 110 ? -24.282 -5.306 2.279 1.00 55.22 110 SER A N 1
ATOM 863 C CA . SER A 1 110 ? -24.915 -4.045 2.670 1.00 55.22 110 SER A CA 1
ATOM 864 C C . SER A 1 110 ? -24.248 -3.593 3.977 1.00 55.22 110 SER A C 1
ATOM 866 O O . SER A 1 110 ? -24.344 -4.284 4.993 1.00 55.22 110 SER A O 1
ATOM 868 N N . PHE A 1 111 ? -23.498 -2.484 3.943 1.00 62.09 111 PHE A N 1
ATOM 869 C CA . PHE A 1 111 ? -22.791 -1.934 5.105 1.00 62.09 111 PHE A CA 1
ATOM 870 C C . PHE A 1 111 ? -23.825 -1.524 6.167 1.00 62.09 111 PHE A C 1
ATOM 872 O O . PHE A 1 111 ? -24.321 -0.399 6.197 1.00 62.09 111 PHE A O 1
ATOM 879 N N . SER A 1 112 ? -24.232 -2.488 6.989 1.00 57.84 112 SER A N 1
ATOM 880 C CA . SER A 1 112 ? -25.426 -2.431 7.831 1.00 57.84 112 SER A CA 1
ATOM 881 C C . SER A 1 112 ? -25.054 -2.105 9.275 1.00 57.84 112 SER A C 1
ATOM 883 O O . SER A 1 112 ? -25.339 -2.857 10.196 1.00 57.84 112 SER A O 1
ATOM 885 N N . GLY A 1 113 ? -24.402 -0.964 9.487 1.00 67.12 113 GLY A N 1
ATOM 886 C CA . GLY A 1 113 ? -24.065 -0.484 10.829 1.00 67.12 113 GLY A CA 1
ATOM 887 C C . GLY A 1 113 ? -22.788 -1.094 11.434 1.00 67.12 113 GLY A C 1
ATOM 888 O O . GLY A 1 113 ? -21.937 -1.599 10.698 1.00 67.12 113 GLY A O 1
ATOM 889 N N . PRO A 1 114 ? -22.605 -0.979 12.766 1.00 79.62 114 PRO A N 1
ATOM 890 C CA . PRO A 1 114 ? -21.407 -1.448 13.447 1.00 79.62 114 PRO A CA 1
ATOM 891 C C . PRO A 1 114 ? -21.398 -2.971 13.521 1.00 79.62 114 PRO A C 1
ATOM 893 O O . PRO A 1 114 ? -22.278 -3.569 14.137 1.00 79.62 114 PRO A O 1
ATOM 896 N N . HIS A 1 115 ? -20.356 -3.579 12.967 1.00 84.81 115 HIS A N 1
ATOM 897 C CA . HIS A 1 115 ? -20.134 -5.021 13.011 1.00 84.81 115 HIS A CA 1
ATOM 898 C C . HIS A 1 115 ? -18.752 -5.320 13.558 1.00 84.81 115 HIS A C 1
ATOM 900 O O . HIS A 1 115 ? -17.786 -4.624 13.244 1.00 84.81 115 HIS A O 1
ATOM 906 N N . TYR A 1 116 ? -18.644 -6.370 14.369 1.00 89.31 116 TYR A N 1
ATOM 907 C CA . TYR A 1 116 ? -17.340 -6.883 14.766 1.00 89.31 116 TYR A CA 1
ATOM 908 C C . TYR A 1 116 ? -16.737 -7.658 13.592 1.00 89.31 116 TYR A C 1
ATOM 910 O O . TYR A 1 116 ? -17.278 -8.683 13.176 1.00 89.31 116 TYR A O 1
ATOM 918 N N . ARG A 1 117 ? -15.635 -7.154 13.032 1.00 89.25 117 ARG A N 1
ATOM 919 C CA . ARG A 1 117 ? -15.005 -7.695 11.822 1.00 89.25 117 ARG A CA 1
ATOM 920 C C . ARG A 1 117 ? -13.520 -7.936 12.055 1.00 89.25 117 ARG A C 1
ATOM 922 O O . ARG A 1 117 ? -12.843 -7.170 12.737 1.00 89.25 117 ARG A O 1
ATOM 929 N N . THR A 1 118 ? -13.012 -9.004 11.446 1.00 93.75 118 THR A N 1
ATOM 930 C CA . THR A 1 118 ? -11.571 -9.202 11.259 1.00 93.75 118 THR A CA 1
ATOM 931 C C . THR A 1 118 ? -11.191 -8.630 9.901 1.00 93.75 118 THR A C 1
ATOM 933 O O . THR A 1 118 ? -11.701 -9.089 8.883 1.00 93.75 118 THR A O 1
ATOM 936 N N . VAL A 1 119 ? -10.314 -7.635 9.893 1.00 93.94 119 VAL A N 1
ATOM 937 C CA . VAL A 1 119 ? -9.770 -7.017 8.683 1.00 93.94 119 VAL A CA 1
ATOM 938 C C . VAL A 1 119 ? -8.412 -7.642 8.395 1.00 93.94 119 VAL A C 1
ATOM 940 O O . VAL A 1 119 ? -7.591 -7.770 9.309 1.00 93.94 119 VAL A O 1
ATOM 943 N N . LYS A 1 1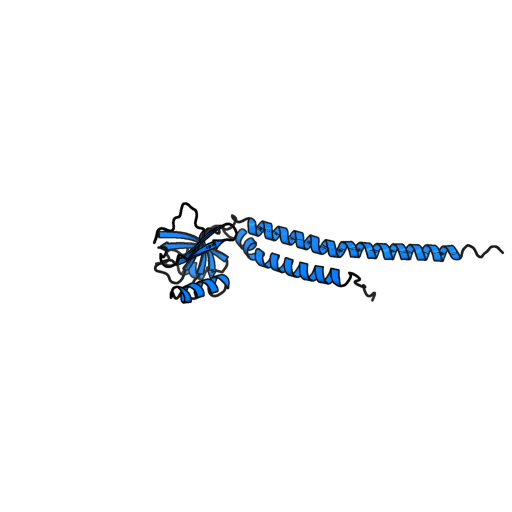20 ? -8.177 -8.032 7.139 1.00 95.56 120 LYS A N 1
ATOM 944 C CA . LYS A 1 120 ? -6.886 -8.559 6.681 1.00 95.56 120 LYS A CA 1
ATOM 945 C C . LYS A 1 120 ? -6.490 -7.844 5.409 1.00 95.56 120 LYS A C 1
ATOM 947 O O . LYS A 1 120 ? -7.225 -7.883 4.426 1.00 95.56 120 LYS A O 1
ATOM 952 N N . GLY A 1 121 ? -5.337 -7.198 5.429 1.00 95.38 121 GLY A N 1
ATOM 953 C CA . GLY A 1 121 ? -5.003 -6.298 4.343 1.00 95.38 121 GLY A CA 1
ATOM 954 C C . GLY A 1 121 ? -3.605 -5.731 4.410 1.00 95.38 121 GLY A C 1
ATOM 955 O O . GLY A 1 121 ? -2.816 -6.040 5.309 1.00 95.38 121 GLY A O 1
ATOM 956 N N . ARG A 1 122 ? -3.307 -4.879 3.437 1.00 95.44 122 ARG A N 1
ATOM 957 C CA . ARG A 1 122 ? -2.018 -4.205 3.323 1.00 95.44 122 ARG A CA 1
ATOM 958 C C . ARG A 1 122 ? -2.021 -2.913 4.134 1.00 95.44 122 ARG A C 1
ATOM 960 O O . ARG A 1 122 ? -2.883 -2.063 3.923 1.00 95.44 122 ARG A O 1
ATOM 967 N N . ALA A 1 123 ? -1.068 -2.770 5.051 1.00 96.19 123 ALA A N 1
ATOM 968 C CA . ALA A 1 123 ? -0.951 -1.608 5.927 1.00 96.19 123 ALA A CA 1
ATOM 969 C C . ALA A 1 123 ? -0.041 -0.522 5.345 1.00 96.19 123 ALA A C 1
ATOM 971 O O . ALA A 1 123 ? 1.010 -0.804 4.778 1.00 96.19 123 ALA A O 1
ATOM 972 N N . PHE A 1 124 ? -0.415 0.734 5.559 1.00 96.62 124 PHE A N 1
ATOM 973 C CA . PHE A 1 124 ? 0.352 1.918 5.190 1.00 96.62 124 PHE A CA 1
ATOM 974 C C . PHE A 1 124 ? 0.307 2.921 6.341 1.00 96.62 124 PHE A C 1
ATOM 976 O O . PHE A 1 124 ? -0.765 3.386 6.723 1.00 96.62 124 PHE A O 1
ATOM 983 N N . ALA A 1 125 ? 1.453 3.257 6.915 1.00 96.56 125 ALA A N 1
ATOM 984 C CA . ALA A 1 125 ? 1.563 4.184 8.028 1.00 96.56 125 ALA A CA 1
ATOM 985 C C . ALA A 1 125 ? 1.213 5.608 7.582 1.00 96.56 125 ALA A C 1
ATOM 987 O O . ALA A 1 125 ? 1.639 6.073 6.517 1.00 96.56 125 ALA A O 1
ATOM 988 N N . PHE A 1 126 ? 0.480 6.338 8.425 1.00 95.81 126 PHE A N 1
ATOM 989 C CA . PHE A 1 126 ? 0.100 7.721 8.121 1.00 95.81 126 PHE A CA 1
ATOM 990 C C . PHE A 1 126 ? 1.313 8.635 7.938 1.00 95.81 126 PHE A C 1
ATOM 992 O O . PHE A 1 126 ? 1.304 9.518 7.086 1.00 95.81 126 PHE A O 1
ATOM 999 N N . LYS A 1 127 ? 2.384 8.393 8.699 1.00 94.06 127 LYS A N 1
ATOM 1000 C CA . LYS A 1 127 ? 3.588 9.229 8.694 1.00 94.06 127 LYS A CA 1
ATOM 1001 C C . LYS A 1 127 ? 4.419 9.126 7.412 1.00 94.06 127 LYS A C 1
ATOM 1003 O O . LYS A 1 127 ? 5.088 10.088 7.041 1.00 94.06 127 LYS A O 1
ATOM 1008 N N . THR A 1 128 ? 4.440 7.960 6.777 1.00 93.00 128 THR A N 1
ATOM 1009 C CA . THR A 1 128 ? 5.387 7.639 5.696 1.00 93.00 128 THR A CA 1
ATOM 1010 C C . THR A 1 128 ? 4.712 7.526 4.337 1.00 93.00 128 THR A C 1
ATOM 1012 O O . THR A 1 128 ? 5.330 7.844 3.321 1.00 93.00 128 THR A O 1
ATOM 1015 N N . ASN A 1 129 ? 3.430 7.161 4.298 1.00 93.94 129 ASN A N 1
ATOM 1016 C CA . ASN A 1 129 ? 2.707 6.981 3.052 1.00 93.94 129 ASN A CA 1
ATOM 1017 C C . ASN A 1 129 ? 1.785 8.172 2.733 1.00 93.94 129 ASN A C 1
ATOM 1019 O O . ASN A 1 129 ? 0.856 8.491 3.472 1.00 93.94 129 ASN A O 1
ATOM 1023 N N . ALA A 1 130 ? 1.982 8.800 1.568 1.00 91.75 130 ALA A N 1
ATOM 1024 C CA . ALA A 1 130 ? 1.212 9.979 1.160 1.00 91.75 130 ALA A CA 1
ATOM 1025 C C . ALA A 1 130 ? -0.294 9.708 0.961 1.00 91.75 130 ALA A C 1
ATOM 1027 O O . ALA A 1 130 ? -1.110 10.607 1.174 1.00 91.75 130 ALA A O 1
ATOM 1028 N N . LYS A 1 131 ? -0.685 8.495 0.541 1.00 90.06 131 LYS A N 1
ATOM 1029 C CA . LYS A 1 131 ? -2.102 8.105 0.438 1.00 90.06 131 LYS A CA 1
ATOM 1030 C C . LYS A 1 131 ? -2.707 7.973 1.838 1.00 90.06 131 LYS A C 1
ATOM 1032 O O . LYS A 1 131 ? -3.785 8.515 2.076 1.00 90.06 131 LYS A O 1
ATOM 1037 N N . ALA A 1 132 ? -1.992 7.325 2.755 1.00 93.69 132 ALA A N 1
ATOM 1038 C CA . ALA A 1 132 ? -2.411 7.164 4.143 1.00 93.69 132 ALA A CA 1
ATOM 1039 C C . ALA A 1 132 ? -2.548 8.523 4.859 1.00 93.69 132 ALA A C 1
ATOM 1041 O O . ALA A 1 132 ? -3.593 8.796 5.446 1.00 93.69 132 ALA A O 1
ATOM 1042 N N . ALA A 1 133 ? -1.565 9.419 4.712 1.00 94.44 133 ALA A N 1
ATOM 1043 C CA . ALA A 1 133 ? -1.591 10.778 5.265 1.00 94.44 133 ALA A CA 1
ATOM 1044 C C . ALA A 1 133 ? -2.789 11.606 4.765 1.00 94.44 133 ALA A C 1
ATOM 1046 O O . ALA A 1 133 ? -3.441 12.324 5.529 1.00 94.44 133 ALA A O 1
ATOM 1047 N N . LYS A 1 134 ? -3.120 11.492 3.470 1.00 92.38 134 LYS A N 1
ATOM 1048 C CA . LYS A 1 134 ? -4.309 12.144 2.896 1.00 92.38 134 LYS A CA 1
ATOM 1049 C C . LYS A 1 134 ? -5.593 11.616 3.519 1.00 92.38 134 LYS A C 1
ATOM 1051 O O . LYS A 1 134 ? -6.506 12.400 3.758 1.00 92.38 134 LYS A O 1
ATOM 1056 N N . MET A 1 135 ? -5.661 10.314 3.790 1.00 90.19 135 MET A N 1
ATOM 1057 C CA . MET A 1 135 ? -6.831 9.724 4.426 1.00 90.19 135 MET A CA 1
ATOM 1058 C C . MET A 1 135 ? -6.956 10.163 5.888 1.00 90.19 135 MET A C 1
ATOM 1060 O O . MET A 1 135 ? -8.028 10.598 6.293 1.00 90.19 135 MET A O 1
ATOM 1064 N N . GLN A 1 136 ? -5.857 10.165 6.646 1.00 93.12 136 GLN A N 1
ATOM 1065 C CA . GLN A 1 136 ? -5.809 10.727 8.001 1.00 93.12 136 GLN A CA 1
ATOM 1066 C C . GLN A 1 136 ? -6.345 12.171 8.021 1.00 93.12 136 GLN A C 1
ATOM 1068 O O . GLN A 1 136 ? -7.248 12.500 8.788 1.00 93.12 136 GLN A O 1
ATOM 1073 N N . SER A 1 137 ? -5.856 13.004 7.096 1.00 92.25 137 SER A N 1
ATOM 1074 C CA . SER A 1 137 ? -6.283 14.400 6.942 1.00 92.25 137 SER A CA 1
ATOM 1075 C C . SER A 1 137 ? -7.761 14.529 6.561 1.00 92.25 137 SER A C 1
ATOM 1077 O O . SER A 1 137 ? -8.442 15.448 7.011 1.00 92.25 137 SER A O 1
ATOM 1079 N N . PHE A 1 138 ? -8.277 13.628 5.723 1.00 89.31 138 PHE A N 1
ATOM 1080 C CA . PHE A 1 138 ? -9.688 13.611 5.347 1.00 89.31 138 PHE A CA 1
ATOM 1081 C C . PHE A 1 138 ? -10.590 13.340 6.559 1.00 89.31 138 PHE A C 1
ATOM 1083 O O . PHE A 1 138 ? -11.580 14.051 6.730 1.00 89.31 138 PHE A O 1
ATOM 1090 N N . PHE A 1 139 ? -10.233 12.376 7.413 1.00 89.06 139 PHE A N 1
ATOM 1091 C CA . PHE A 1 139 ? -10.984 12.064 8.635 1.00 89.06 139 PHE A CA 1
ATOM 1092 C C . PHE A 1 139 ? -10.938 13.211 9.652 1.00 89.06 139 PHE A C 1
ATOM 1094 O O . PHE A 1 139 ? -11.986 13.590 10.178 1.00 89.06 139 PHE A O 1
ATOM 1101 N N . ALA A 1 140 ? -9.770 13.826 9.851 1.00 91.06 140 ALA A N 1
ATOM 1102 C CA . ALA A 1 140 ? -9.631 14.979 10.739 1.00 91.06 140 ALA A CA 1
ATOM 1103 C C . ALA A 1 140 ? -10.488 16.167 10.268 1.00 91.06 140 ALA A C 1
ATOM 1105 O O . ALA A 1 140 ? -11.276 16.718 11.031 1.00 91.06 140 ALA A O 1
ATOM 1106 N N . ASN A 1 141 ? -10.403 16.522 8.982 1.00 89.88 141 ASN A N 1
ATOM 1107 C CA . ASN A 1 141 ? -11.063 17.721 8.458 1.00 89.88 141 ASN A CA 1
ATOM 1108 C C . ASN A 1 141 ? -12.557 17.536 8.165 1.00 89.88 141 ASN A C 1
ATOM 1110 O O . ASN A 1 141 ? -13.324 18.486 8.292 1.00 89.88 141 ASN A O 1
ATOM 1114 N N . SER A 1 142 ? -12.972 16.346 7.721 1.00 86.00 142 SER A N 1
ATOM 1115 C CA . SER A 1 142 ? -14.347 16.121 7.240 1.00 86.00 142 SER A CA 1
ATOM 1116 C C . SER A 1 142 ? -15.245 15.506 8.304 1.00 86.00 142 SER A C 1
ATOM 1118 O O . SER A 1 142 ? -16.450 15.745 8.297 1.00 86.00 142 SER A O 1
ATOM 1120 N N . LEU A 1 143 ? -14.671 14.694 9.197 1.00 84.12 143 LEU A N 1
ATOM 1121 C CA . LEU A 1 143 ? -15.411 13.950 10.217 1.00 84.12 143 LEU A CA 1
ATOM 1122 C C . LEU A 1 143 ? -15.068 14.402 11.643 1.00 84.12 143 LEU A C 1
ATOM 1124 O O . LEU A 1 143 ? -15.662 13.883 12.581 1.00 84.12 143 LEU A O 1
ATOM 1128 N N . PHE A 1 144 ? -14.156 15.371 11.810 1.00 86.31 144 PHE A N 1
ATOM 1129 C CA . PHE A 1 144 ? -13.671 15.847 13.113 1.00 86.31 144 PHE A CA 1
ATOM 1130 C C . PHE A 1 144 ? -13.111 14.712 13.985 1.00 86.31 144 PHE A C 1
ATOM 1132 O O . PHE A 1 144 ? -13.291 14.689 15.203 1.00 86.31 144 PHE A O 1
ATOM 1139 N N . LEU A 1 145 ? -12.454 13.743 13.340 1.00 86.94 145 LEU A N 1
ATOM 1140 C CA . LEU A 1 145 ? -11.860 12.577 13.986 1.00 86.94 145 LEU A CA 1
ATOM 1141 C C . LEU A 1 145 ? -10.336 12.640 13.892 1.00 86.94 145 LEU A C 1
ATOM 1143 O O . LEU A 1 145 ? -9.755 12.357 12.842 1.00 86.94 145 LEU A O 1
ATOM 1147 N N . ASP A 1 146 ? -9.700 12.972 15.014 1.00 90.75 146 ASP A N 1
ATOM 1148 C CA . ASP A 1 146 ? -8.244 13.031 15.123 1.00 90.75 146 ASP A CA 1
ATOM 1149 C C . ASP A 1 146 ? -7.644 11.626 15.253 1.00 90.75 146 ASP A C 1
ATOM 1151 O O . ASP A 1 146 ? -7.674 10.979 16.307 1.00 90.75 146 ASP A O 1
ATOM 1155 N N . MET A 1 147 ? -7.082 11.152 14.145 1.00 91.88 147 MET A N 1
ATOM 1156 C CA . MET A 1 147 ? -6.373 9.879 14.070 1.00 91.88 147 MET A CA 1
ATOM 1157 C C . MET A 1 147 ? -4.912 10.064 14.492 1.00 91.88 147 MET A C 1
ATOM 1159 O O . MET A 1 147 ? -4.259 11.019 14.074 1.00 91.88 147 MET A O 1
ATOM 1163 N N . LYS A 1 148 ? -4.382 9.144 15.304 1.00 93.81 148 LYS A N 1
ATOM 1164 C CA . LYS A 1 148 ? -3.001 9.214 15.811 1.00 93.81 148 LYS A CA 1
ATOM 1165 C C . LYS A 1 148 ? -1.990 9.022 14.686 1.00 93.81 148 LYS A C 1
ATOM 1167 O O . LYS A 1 148 ? -2.138 8.099 13.896 1.00 93.81 148 LYS A O 1
ATOM 1172 N N . ASP A 1 149 ? -0.921 9.814 14.693 1.00 93.56 149 ASP A N 1
ATOM 1173 C CA . ASP A 1 149 ? 0.137 9.797 13.666 1.00 93.56 149 ASP A CA 1
ATOM 1174 C C . ASP A 1 149 ? 0.879 8.462 13.533 1.00 93.56 149 ASP A C 1
ATOM 1176 O O . ASP A 1 149 ? 1.434 8.162 12.476 1.00 93.56 149 ASP A O 1
ATOM 1180 N N . ASP A 1 150 ? 0.909 7.661 14.601 1.00 94.12 150 ASP A N 1
ATOM 1181 C CA . ASP A 1 150 ? 1.499 6.320 14.599 1.00 94.12 150 ASP A CA 1
ATOM 1182 C C . ASP A 1 150 ? 0.547 5.243 14.055 1.00 94.12 150 ASP A C 1
ATOM 1184 O O . ASP A 1 150 ? 0.871 4.061 14.117 1.00 94.12 150 ASP A O 1
ATOM 1188 N N . GLY A 1 151 ? -0.626 5.635 13.555 1.00 95.38 151 GLY A N 1
ATOM 1189 C CA . GLY A 1 151 ? -1.628 4.749 12.983 1.00 95.38 151 GLY A CA 1
ATOM 1190 C C . GLY A 1 151 ? -1.374 4.333 11.531 1.00 95.38 151 GLY A C 1
ATOM 1191 O O . GLY A 1 151 ? -0.428 4.765 10.864 1.00 95.38 151 GLY A O 1
ATOM 1192 N N . PHE A 1 152 ? -2.273 3.483 11.043 1.00 97.00 152 PHE A N 1
ATOM 1193 C CA . PHE A 1 152 ? -2.212 2.846 9.737 1.00 97.00 152 PHE A CA 1
ATOM 1194 C C . PHE A 1 152 ? -3.522 3.002 8.960 1.00 97.00 152 PHE A C 1
ATOM 1196 O O . PHE A 1 152 ? -4.629 2.884 9.491 1.00 97.00 152 PHE A O 1
ATOM 1203 N N . PHE A 1 153 ? -3.369 3.206 7.659 1.00 96.31 153 PHE A N 1
ATOM 1204 C CA . PHE A 1 153 ? -4.380 2.972 6.644 1.00 96.31 153 PHE A CA 1
ATOM 1205 C C . PHE A 1 153 ? -4.245 1.530 6.139 1.00 96.31 153 PHE A C 1
ATOM 1207 O O . PHE A 1 153 ? -3.147 1.125 5.764 1.00 96.31 153 PHE A O 1
ATOM 1214 N N . ILE A 1 154 ? -5.328 0.756 6.133 1.00 96.25 154 ILE A N 1
ATOM 1215 C CA . ILE A 1 154 ? -5.321 -0.654 5.730 1.00 96.25 154 ILE A CA 1
ATOM 1216 C C . ILE A 1 154 ? -6.245 -0.844 4.528 1.00 96.25 154 ILE A C 1
ATOM 1218 O O . ILE A 1 154 ? -7.429 -0.518 4.592 1.00 96.25 154 ILE A O 1
ATOM 1222 N N . GLU A 1 155 ? -5.703 -1.404 3.451 1.00 93.88 155 GLU A N 1
ATOM 1223 C CA . GLU A 1 155 ? -6.474 -1.852 2.289 1.00 93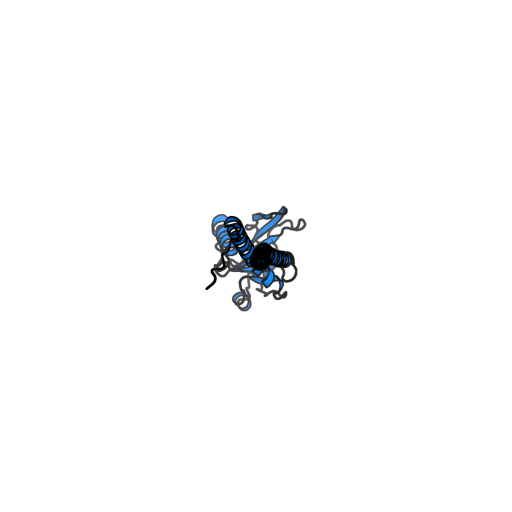.88 155 GLU A CA 1
ATOM 1224 C C . GLU A 1 155 ? -6.932 -3.293 2.522 1.00 93.88 155 GLU A C 1
ATOM 1226 O O . GLU A 1 155 ? -6.135 -4.231 2.435 1.00 93.88 155 GLU A O 1
ATOM 1231 N N . ASP A 1 156 ? -8.203 -3.461 2.873 1.00 93.12 156 ASP A N 1
ATOM 1232 C CA . ASP A 1 156 ? -8.801 -4.754 3.193 1.00 93.12 156 ASP A CA 1
ATOM 1233 C C . ASP A 1 156 ? -8.936 -5.638 1.946 1.00 93.12 156 ASP A C 1
ATOM 1235 O O . ASP A 1 156 ? -9.234 -5.161 0.850 1.00 93.12 156 ASP A O 1
ATOM 1239 N N . GLY A 1 157 ? -8.707 -6.940 2.112 1.00 89.62 157 GLY A N 1
ATOM 1240 C CA . GLY A 1 157 ? -8.781 -7.926 1.031 1.00 89.62 157 GLY A CA 1
ATOM 1241 C C . GLY A 1 157 ? -7.572 -7.944 0.091 1.00 89.62 157 GLY A C 1
ATOM 1242 O O . GLY A 1 157 ? -7.480 -8.828 -0.760 1.00 89.62 157 GLY A O 1
ATOM 1243 N N . VAL A 1 158 ? -6.610 -7.032 0.258 1.00 90.75 158 VAL A N 1
ATOM 1244 C CA . VAL A 1 158 ? -5.331 -7.073 -0.462 1.00 90.75 158 VAL A CA 1
ATOM 1245 C C . VAL A 1 158 ? -4.435 -8.105 0.225 1.00 90.75 158 VAL A C 1
ATOM 1247 O O . VAL A 1 158 ? -3.915 -7.847 1.307 1.00 90.75 158 VAL A O 1
ATOM 1250 N N . ILE A 1 159 ? -4.305 -9.294 -0.377 1.00 91.75 159 ILE A N 1
ATOM 1251 C CA . ILE A 1 159 ? -3.570 -10.443 0.183 1.00 91.75 159 ILE A CA 1
ATOM 1252 C C . ILE A 1 159 ? -2.314 -10.720 -0.666 1.00 91.75 159 ILE A C 1
ATOM 1254 O O . ILE A 1 159 ? -2.415 -10.766 -1.901 1.00 91.75 159 ILE A O 1
ATOM 1258 N N . PRO A 1 160 ? -1.135 -10.967 -0.059 1.00 92.25 160 PRO A N 1
ATOM 1259 C CA . PRO A 1 160 ? 0.064 -11.366 -0.793 1.00 92.25 160 PRO A CA 1
ATOM 1260 C C . PRO A 1 160 ? -0.193 -12.595 -1.670 1.00 92.25 160 PRO A C 1
ATOM 1262 O O . PRO A 1 160 ? -1.015 -13.443 -1.334 1.00 92.25 160 PRO A O 1
ATOM 1265 N N . ARG A 1 161 ? 0.525 -12.718 -2.791 1.00 87.88 161 ARG A N 1
ATOM 1266 C CA . ARG A 1 161 ? 0.441 -13.853 -3.739 1.00 87.88 161 ARG A CA 1
ATOM 1267 C C . ARG A 1 161 ? -0.892 -14.036 -4.476 1.00 87.88 161 ARG A C 1
ATOM 1269 O O . ARG A 1 161 ? -0.992 -14.948 -5.292 1.00 87.88 161 ARG A O 1
ATOM 1276 N N . THR A 1 162 ? -1.898 -13.201 -4.223 1.00 86.38 162 THR A N 1
ATOM 1277 C CA . THR A 1 162 ? -3.215 -13.324 -4.876 1.00 86.38 162 THR A CA 1
ATOM 1278 C C . THR A 1 162 ? -3.398 -12.341 -6.030 1.00 86.38 162 THR A C 1
ATOM 1280 O O . THR A 1 162 ? -3.969 -12.705 -7.058 1.00 86.38 162 THR A O 1
ATOM 1283 N N . ASP A 1 163 ? -2.857 -11.125 -5.914 1.00 81.31 163 ASP A N 1
ATOM 1284 C CA . ASP A 1 163 ? -2.969 -10.106 -6.957 1.00 81.31 163 ASP A CA 1
ATOM 1285 C C . ASP A 1 163 ? -1.838 -10.208 -7.990 1.00 81.31 163 ASP A C 1
ATOM 1287 O O . ASP A 1 163 ? -0.773 -9.594 -7.877 1.00 81.31 163 ASP A O 1
ATOM 1291 N N . TYR A 1 164 ? -2.087 -10.981 -9.044 1.00 86.44 164 TYR A N 1
ATOM 1292 C CA . TYR A 1 164 ? -1.170 -11.098 -10.176 1.00 86.44 164 TYR A CA 1
ATOM 1293 C C . TYR A 1 164 ? -1.137 -9.850 -11.068 1.00 86.44 164 TYR A C 1
ATOM 1295 O O . TYR A 1 164 ? -0.228 -9.721 -11.892 1.00 86.44 164 TYR A O 1
ATOM 1303 N N . THR A 1 165 ? -2.091 -8.924 -10.932 1.00 85.81 165 THR A N 1
ATOM 1304 C CA . THR A 1 165 ? -2.210 -7.748 -11.808 1.00 85.81 165 THR A CA 1
ATOM 1305 C C . THR A 1 165 ? -0.949 -6.900 -11.741 1.00 85.81 165 THR A C 1
ATOM 1307 O O . THR A 1 165 ? -0.378 -6.551 -12.776 1.00 85.81 165 THR A O 1
ATOM 1310 N N . GLY A 1 166 ? -0.462 -6.627 -10.526 1.00 84.69 166 GLY A N 1
ATOM 1311 C CA . GLY A 1 166 ? 0.770 -5.870 -10.321 1.00 84.69 166 GLY A CA 1
ATOM 1312 C C . GLY A 1 166 ? 1.989 -6.537 -10.963 1.00 84.69 166 GLY A C 1
ATOM 1313 O O . GLY A 1 166 ? 2.781 -5.864 -11.624 1.00 84.69 166 GLY A O 1
ATOM 1314 N N . LEU A 1 167 ? 2.100 -7.864 -10.839 1.00 89.06 167 LEU A N 1
ATOM 1315 C CA . LEU A 1 167 ? 3.187 -8.650 -11.426 1.00 89.06 167 LEU A CA 1
ATOM 1316 C C . LEU A 1 167 ? 3.150 -8.628 -12.960 1.00 89.06 167 LEU A C 1
ATOM 1318 O O . LEU A 1 167 ? 4.176 -8.381 -13.598 1.00 89.06 167 LEU A O 1
ATOM 1322 N N . PHE A 1 168 ? 1.974 -8.847 -13.554 1.00 91.81 168 PHE A N 1
ATOM 1323 C CA . PHE A 1 168 ? 1.802 -8.818 -15.006 1.00 91.81 168 PHE A CA 1
ATOM 1324 C C . PHE A 1 168 ? 2.093 -7.435 -15.585 1.00 91.81 168 PHE A C 1
ATOM 1326 O O . PHE A 1 168 ? 2.825 -7.336 -16.570 1.00 91.81 168 PHE A O 1
ATOM 1333 N N . MET A 1 169 ? 1.580 -6.369 -14.964 1.00 91.25 169 MET A N 1
ATOM 1334 C CA . MET A 1 169 ? 1.831 -4.996 -15.411 1.00 91.25 169 MET A CA 1
ATOM 1335 C C . MET A 1 169 ? 3.315 -4.639 -15.314 1.00 91.25 169 MET A C 1
ATOM 1337 O O . MET A 1 169 ? 3.873 -4.082 -16.258 1.00 91.25 169 MET A O 1
ATOM 1341 N N . PHE A 1 170 ? 3.986 -5.024 -14.225 1.00 91.81 170 PHE A N 1
ATOM 1342 C CA . PHE A 1 170 ? 5.426 -4.829 -14.082 1.00 91.81 170 PHE A CA 1
ATOM 1343 C C . PHE A 1 170 ? 6.211 -5.539 -15.195 1.00 91.81 170 PHE A C 1
ATOM 1345 O O . PHE A 1 170 ? 7.013 -4.908 -15.886 1.00 91.81 170 PHE A O 1
ATOM 1352 N N . ALA A 1 171 ? 5.946 -6.830 -15.424 1.00 92.88 171 ALA A N 1
ATOM 1353 C CA . ALA A 1 171 ? 6.602 -7.599 -16.481 1.00 92.88 171 ALA A CA 1
ATOM 1354 C C . ALA A 1 171 ? 6.338 -7.000 -17.873 1.00 92.88 171 ALA A C 1
ATOM 1356 O O . ALA A 1 171 ? 7.258 -6.869 -18.682 1.00 92.88 171 ALA A O 1
ATOM 1357 N N . PHE A 1 172 ? 5.102 -6.569 -18.132 1.00 94.69 172 PHE A N 1
ATOM 1358 C CA . PHE A 1 172 ? 4.719 -5.898 -19.369 1.00 94.69 172 PHE A CA 1
ATOM 1359 C C . PHE A 1 172 ? 5.522 -4.608 -19.600 1.00 94.69 172 PHE A C 1
ATOM 1361 O O . PHE A 1 172 ? 6.068 -4.420 -20.689 1.00 94.69 172 PHE A O 1
ATOM 1368 N N . PHE A 1 173 ? 5.683 -3.751 -18.585 1.00 93.69 173 PHE A N 1
ATOM 1369 C CA . PHE A 1 173 ? 6.485 -2.529 -18.720 1.00 93.69 173 PHE A CA 1
ATOM 1370 C C . PHE A 1 173 ? 7.979 -2.804 -18.919 1.00 93.69 173 PHE A C 1
ATOM 1372 O O . PHE A 1 173 ? 8.628 -2.085 -19.681 1.00 93.69 173 PHE A O 1
ATOM 1379 N N . ILE A 1 174 ? 8.523 -3.862 -18.310 1.00 93.06 174 ILE A N 1
ATOM 1380 C CA . ILE A 1 174 ? 9.903 -4.303 -18.563 1.00 93.06 174 ILE A CA 1
ATOM 1381 C C . ILE A 1 174 ? 10.076 -4.738 -20.026 1.00 93.06 174 ILE A C 1
ATOM 1383 O O . ILE A 1 174 ? 11.043 -4.337 -20.678 1.00 93.06 174 ILE A O 1
ATOM 1387 N N . VAL A 1 175 ? 9.120 -5.493 -20.578 1.00 95.12 175 VAL A N 1
ATOM 1388 C CA . VAL A 1 175 ? 9.132 -5.882 -21.999 1.00 95.12 175 VAL A CA 1
ATOM 1389 C C . VAL A 1 175 ? 9.031 -4.654 -22.905 1.00 95.12 175 VAL A C 1
ATOM 1391 O O . VAL A 1 175 ? 9.816 -4.530 -23.846 1.00 95.12 175 VAL A O 1
ATOM 1394 N N . LEU A 1 176 ? 8.128 -3.712 -22.609 1.00 94.44 176 LEU A N 1
ATOM 1395 C CA . LEU A 1 176 ? 8.013 -2.458 -23.362 1.00 94.44 176 LEU A CA 1
ATOM 1396 C C . LEU A 1 176 ? 9.299 -1.628 -23.310 1.00 94.44 176 LEU A C 1
ATOM 1398 O O . LEU A 1 176 ? 9.690 -1.060 -24.328 1.00 94.44 176 LEU A O 1
ATOM 1402 N N . MET A 1 177 ? 9.986 -1.588 -22.166 1.00 92.38 177 MET A N 1
ATOM 1403 C CA . MET A 1 177 ? 11.292 -0.938 -22.048 1.00 92.38 177 MET A CA 1
ATOM 1404 C C . MET A 1 177 ? 12.329 -1.607 -22.955 1.00 92.38 177 MET A C 1
ATOM 1406 O O . MET A 1 177 ? 13.033 -0.921 -23.698 1.00 92.38 177 MET A O 1
ATOM 1410 N N . GLY A 1 178 ? 12.385 -2.942 -22.954 1.00 90.75 178 GLY A N 1
ATOM 1411 C CA . GLY A 1 178 ? 13.251 -3.704 -23.853 1.00 90.75 178 GLY A CA 1
ATOM 1412 C C . GLY A 1 178 ? 12.964 -3.405 -25.327 1.00 90.75 178 GLY A C 1
ATOM 1413 O O . GLY A 1 178 ? 13.889 -3.137 -26.095 1.00 90.75 178 GLY A O 1
ATOM 1414 N N . LEU A 1 179 ? 11.686 -3.363 -25.717 1.00 91.44 179 LEU A N 1
ATOM 1415 C CA . LEU A 1 179 ? 11.268 -2.989 -27.071 1.00 91.44 179 LEU A CA 1
ATOM 1416 C C . LEU A 1 179 ? 11.653 -1.545 -27.415 1.00 91.44 179 LEU A C 1
ATOM 1418 O O . LEU A 1 179 ? 12.174 -1.307 -28.502 1.00 91.44 179 LEU A O 1
ATOM 1422 N N . ASN A 1 180 ? 11.463 -0.594 -26.497 1.00 90.12 180 ASN A N 1
ATOM 1423 C CA . ASN A 1 180 ? 11.847 0.806 -26.688 1.00 90.12 180 ASN A CA 1
ATOM 1424 C C . ASN A 1 180 ? 13.360 0.944 -26.950 1.00 90.12 180 ASN A C 1
ATOM 1426 O O . ASN A 1 180 ? 13.775 1.638 -27.878 1.00 90.12 180 ASN A O 1
ATOM 1430 N N . ILE A 1 181 ? 14.189 0.215 -26.194 1.00 88.31 181 ILE A N 1
ATOM 1431 C CA . ILE A 1 181 ? 15.646 0.158 -26.400 1.00 88.31 181 ILE A CA 1
ATOM 1432 C C . ILE A 1 181 ? 15.986 -0.480 -27.756 1.00 88.31 181 ILE A C 1
ATOM 1434 O O . ILE A 1 181 ? 16.812 0.051 -28.502 1.00 88.31 181 ILE A O 1
ATOM 1438 N N . LEU A 1 182 ? 15.332 -1.586 -28.126 1.00 85.12 182 LEU A N 1
ATOM 1439 C CA . LEU A 1 182 ? 15.544 -2.241 -29.422 1.00 85.12 182 LEU A CA 1
ATOM 1440 C C . LEU A 1 182 ? 15.185 -1.327 -30.602 1.00 85.12 182 LEU A C 1
ATOM 1442 O O . LEU A 1 182 ? 15.919 -1.304 -31.594 1.00 85.12 182 LEU A O 1
ATOM 1446 N N . PHE A 1 183 ? 14.099 -0.557 -30.497 1.00 82.69 183 PHE A N 1
ATOM 1447 C CA . PHE A 1 183 ? 13.697 0.407 -31.523 1.00 82.69 183 PHE A CA 1
ATOM 1448 C C . PHE A 1 183 ? 14.678 1.568 -31.675 1.00 82.69 183 PHE A C 1
ATOM 1450 O O . PHE A 1 183 ? 14.809 2.084 -32.782 1.00 82.69 183 PHE A O 1
ATOM 1457 N N . LEU A 1 184 ? 15.411 1.938 -30.622 1.00 81.94 184 LEU A N 1
ATOM 1458 C CA . LEU A 1 184 ? 16.508 2.897 -30.733 1.00 81.94 184 LEU A CA 1
ATOM 1459 C C . LEU A 1 184 ? 17.726 2.280 -31.443 1.00 81.94 184 LEU A C 1
ATOM 1461 O O . LEU A 1 184 ? 18.319 2.911 -32.313 1.00 81.94 184 LEU A O 1
ATOM 1465 N N . ILE A 1 185 ? 18.097 1.041 -31.102 1.00 79.62 185 ILE A N 1
ATOM 1466 C CA . ILE A 1 185 ? 19.323 0.387 -31.603 1.00 79.62 185 ILE A CA 1
ATOM 1467 C C . ILE A 1 185 ? 19.202 -0.069 -33.064 1.00 79.62 185 ILE A C 1
ATOM 1469 O O . ILE A 1 185 ? 20.160 0.043 -33.831 1.00 79.62 185 ILE A O 1
ATOM 1473 N N . LYS A 1 186 ? 18.047 -0.608 -33.467 1.00 73.44 186 LYS A N 1
ATOM 1474 C CA . LYS A 1 186 ? 17.833 -1.180 -34.807 1.00 73.44 186 LYS A CA 1
ATOM 1475 C C . LYS A 1 186 ? 18.125 -0.206 -35.968 1.00 73.44 186 LYS A C 1
ATOM 1477 O O . LYS A 1 186 ? 18.808 -0.635 -36.899 1.00 73.44 186 LYS A O 1
ATOM 1482 N N . PRO A 1 187 ? 17.663 1.060 -35.960 1.00 67.00 187 PRO A N 1
ATOM 1483 C CA . PRO A 1 187 ? 18.014 2.022 -37.004 1.00 67.00 187 PRO A CA 1
ATOM 1484 C C . PRO A 1 187 ? 19.500 2.409 -36.972 1.00 67.00 187 PRO A C 1
ATOM 1486 O O . PRO A 1 187 ? 20.114 2.462 -38.031 1.00 67.00 187 PRO A O 1
ATOM 1489 N N . MET A 1 188 ? 20.115 2.543 -35.787 1.00 64.38 188 MET A N 1
ATOM 1490 C CA . MET A 1 188 ? 21.551 2.858 -35.673 1.00 64.38 188 MET A CA 1
ATOM 1491 C C . MET A 1 188 ? 22.444 1.781 -36.313 1.00 64.38 188 MET A C 1
ATOM 1493 O O . MET A 1 188 ? 23.436 2.095 -36.969 1.00 64.38 188 MET A O 1
ATOM 1497 N N . LYS A 1 189 ? 22.076 0.499 -36.172 1.00 60.31 189 LYS A N 1
ATOM 1498 C CA . LYS A 1 189 ? 22.793 -0.612 -36.825 1.00 60.31 189 LYS A CA 1
ATOM 1499 C C . LYS A 1 189 ? 22.654 -0.604 -38.352 1.00 60.31 189 LYS A C 1
ATOM 1501 O O . LYS A 1 189 ? 23.577 -1.028 -39.036 1.00 60.31 189 LYS A O 1
ATOM 1506 N N . ARG A 1 190 ? 21.517 -0.144 -38.890 1.00 58.66 190 ARG A N 1
ATOM 1507 C CA . ARG A 1 190 ? 21.302 -0.057 -40.345 1.00 58.66 190 ARG A CA 1
ATOM 1508 C C . ARG A 1 190 ? 22.139 1.046 -40.982 1.00 58.66 190 ARG A C 1
ATOM 1510 O O . ARG A 1 190 ? 22.772 0.776 -41.991 1.00 58.66 190 ARG A O 1
ATOM 1517 N N . GLU A 1 191 ? 22.183 2.230 -40.375 1.00 58.44 191 GLU A N 1
ATOM 1518 C CA . GLU A 1 191 ? 22.996 3.347 -40.882 1.00 58.44 191 GLU A CA 1
ATOM 1519 C C . GLU A 1 191 ? 24.497 3.027 -40.829 1.00 58.44 191 GLU A C 1
ATOM 1521 O O . GLU A 1 191 ? 25.212 3.297 -41.786 1.00 58.44 191 GLU A O 1
ATOM 1526 N N . THR A 1 192 ? 24.962 2.355 -39.768 1.00 58.12 192 THR A N 1
ATOM 1527 C CA . THR A 1 192 ? 26.379 1.964 -39.645 1.00 58.12 192 THR A CA 1
ATOM 1528 C C . THR A 1 192 ? 26.800 0.971 -40.733 1.00 58.12 192 THR A C 1
ATOM 1530 O O . THR A 1 192 ? 27.835 1.163 -41.361 1.00 58.12 192 THR A O 1
ATOM 1533 N N . ASN A 1 193 ? 25.986 -0.060 -40.997 1.00 62.44 193 ASN A N 1
ATOM 1534 C CA . ASN A 1 193 ? 26.280 -1.030 -42.057 1.00 62.44 193 ASN A CA 1
ATOM 1535 C C . ASN A 1 193 ? 26.224 -0.399 -43.455 1.00 62.44 193 ASN A C 1
ATOM 1537 O O . ASN A 1 193 ? 26.945 -0.831 -44.344 1.00 62.44 193 ASN A O 1
ATOM 1541 N N . GLN A 1 194 ? 25.362 0.596 -43.666 1.00 61.44 194 GLN A N 1
ATOM 1542 C CA . GLN A 1 194 ? 25.221 1.248 -44.964 1.00 61.44 194 GLN A CA 1
ATOM 1543 C C . GLN A 1 194 ? 26.404 2.183 -45.255 1.00 61.44 194 GLN A C 1
ATOM 1545 O O . GLN A 1 194 ? 26.976 2.099 -46.333 1.00 61.44 194 GLN A O 1
ATOM 1550 N N . GLU A 1 195 ? 26.865 2.960 -44.266 1.00 64.56 195 GLU A N 1
ATOM 1551 C CA . GLU A 1 195 ? 28.104 3.744 -44.393 1.00 64.56 195 GLU A CA 1
ATOM 1552 C C . GLU A 1 195 ? 29.350 2.875 -44.638 1.00 64.56 195 GLU A C 1
ATOM 1554 O O . GLU A 1 195 ? 30.302 3.324 -45.273 1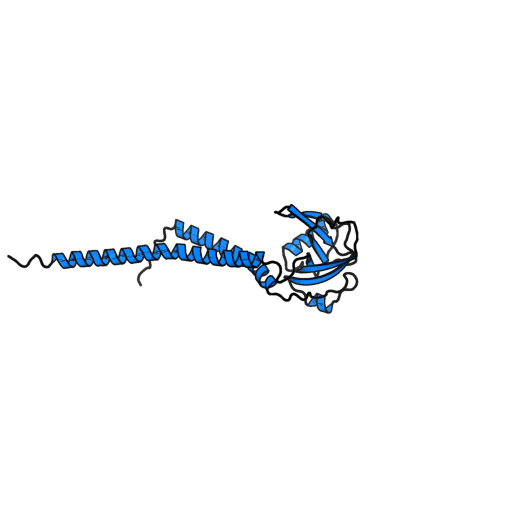.00 64.56 195 GLU A O 1
ATOM 1559 N N . GLU A 1 196 ? 29.390 1.660 -44.085 1.00 65.38 196 GLU A N 1
ATOM 1560 C CA . GLU A 1 196 ? 30.508 0.730 -44.273 1.00 65.38 196 GLU A CA 1
ATOM 1561 C C . GLU A 1 196 ? 30.502 0.125 -45.684 1.00 65.38 196 GLU A C 1
ATOM 1563 O O . GLU A 1 196 ? 31.541 0.123 -46.342 1.00 65.38 196 GLU A O 1
ATOM 1568 N N . ILE A 1 197 ? 29.324 -0.268 -46.185 1.00 69.00 197 ILE A N 1
ATOM 1569 C CA . ILE A 1 197 ? 29.135 -0.741 -47.565 1.00 69.00 197 ILE A CA 1
ATOM 1570 C C . ILE A 1 197 ? 29.459 0.365 -48.577 1.00 69.00 197 ILE A C 1
ATOM 1572 O O . ILE A 1 197 ? 30.157 0.101 -49.552 1.00 69.00 197 ILE A O 1
ATOM 1576 N N . ASP A 1 198 ? 29.004 1.598 -48.342 1.00 69.81 198 ASP A N 1
ATOM 1577 C CA . ASP A 1 198 ? 29.263 2.723 -49.246 1.00 69.81 198 ASP A CA 1
ATOM 1578 C C . ASP A 1 198 ? 30.770 3.050 -49.310 1.00 69.81 198 ASP A C 1
ATOM 1580 O O . ASP A 1 198 ? 31.311 3.262 -50.393 1.00 69.81 198 ASP A O 1
ATOM 1584 N N . ARG A 1 199 ? 31.493 2.988 -48.178 1.00 72.00 199 ARG A N 1
ATOM 1585 C CA . ARG A 1 199 ? 32.961 3.163 -48.162 1.00 72.00 199 ARG A CA 1
ATOM 1586 C C . ARG A 1 199 ? 33.717 2.036 -48.863 1.00 72.00 199 ARG A C 1
ATOM 1588 O O . ARG A 1 199 ? 34.737 2.311 -49.492 1.00 72.00 199 ARG A O 1
ATOM 1595 N N . GLU A 1 200 ? 33.276 0.786 -48.723 1.00 74.38 200 GLU A N 1
ATOM 1596 C CA . GLU A 1 200 ? 33.869 -0.332 -49.468 1.00 74.38 200 GLU A CA 1
ATOM 1597 C C . GLU A 1 200 ? 33.627 -0.184 -50.974 1.00 74.38 200 GLU A C 1
ATOM 1599 O O . GLU A 1 200 ? 34.550 -0.413 -51.758 1.00 74.38 200 GLU A O 1
ATOM 1604 N N . LEU A 1 201 ? 32.426 0.249 -51.377 1.00 69.88 201 LEU A N 1
ATOM 1605 C CA . LEU A 1 201 ? 32.107 0.544 -52.773 1.00 69.88 201 LEU A CA 1
ATOM 1606 C C . LEU A 1 201 ? 33.028 1.635 -53.333 1.00 69.88 201 LEU A C 1
ATOM 1608 O O . LEU A 1 201 ? 33.638 1.429 -54.380 1.00 69.88 201 LEU A O 1
ATOM 1612 N N . ASP A 1 202 ? 33.173 2.758 -52.630 1.00 75.50 202 ASP A N 1
ATOM 1613 C CA . ASP A 1 202 ? 34.025 3.869 -53.066 1.00 75.50 202 ASP A CA 1
ATOM 1614 C C . ASP A 1 202 ? 35.498 3.436 -53.208 1.00 75.50 202 ASP A C 1
ATOM 1616 O O . ASP A 1 202 ? 36.151 3.768 -54.197 1.00 75.50 202 ASP A O 1
ATOM 1620 N N . ALA A 1 203 ? 36.017 2.618 -52.283 1.00 74.12 203 ALA A N 1
ATOM 1621 C CA . ALA A 1 203 ? 37.379 2.078 -52.368 1.00 74.12 203 ALA A CA 1
ATOM 1622 C C . ALA A 1 203 ? 37.580 1.110 -53.556 1.00 74.12 203 ALA A C 1
ATOM 1624 O O . ALA A 1 203 ? 38.653 1.071 -54.171 1.00 74.12 203 ALA A O 1
ATOM 1625 N N . LEU A 1 204 ? 36.554 0.328 -53.900 1.00 68.19 204 LEU A N 1
ATOM 1626 C CA . LEU A 1 204 ? 36.537 -0.531 -55.089 1.00 68.19 204 LEU A CA 1
ATOM 1627 C C . LEU A 1 204 ? 36.514 0.285 -56.392 1.00 68.19 204 LEU A C 1
ATOM 1629 O O . LEU A 1 204 ? 37.202 -0.077 -57.346 1.00 68.19 204 LEU A O 1
ATOM 1633 N N . PHE A 1 205 ? 35.777 1.398 -56.435 1.00 65.31 205 PHE A N 1
ATOM 1634 C CA . PHE A 1 205 ? 35.743 2.271 -57.614 1.00 65.31 205 PHE A CA 1
ATOM 1635 C C . PHE A 1 205 ? 37.033 3.082 -57.799 1.00 65.31 205 PHE A C 1
ATOM 1637 O O . PHE A 1 205 ? 37.478 3.235 -58.938 1.00 65.31 205 PHE A O 1
ATOM 1644 N N . ASP A 1 206 ? 37.680 3.525 -56.718 1.00 64.81 206 ASP A N 1
ATOM 1645 C CA . ASP A 1 206 ? 38.972 4.225 -56.798 1.00 64.81 206 ASP A CA 1
ATOM 1646 C C . ASP A 1 206 ? 40.127 3.292 -57.210 1.00 64.81 206 ASP A C 1
ATOM 1648 O O . ASP A 1 206 ? 41.016 3.696 -57.960 1.00 64.81 206 ASP A O 1
ATOM 1652 N N . SER A 1 207 ? 40.115 2.022 -56.787 1.00 61.06 207 SER A N 1
ATOM 1653 C CA . SER A 1 207 ? 41.154 1.046 -57.172 1.00 61.06 207 SER A CA 1
ATOM 1654 C C . SER A 1 207 ? 41.023 0.523 -58.610 1.00 61.06 207 SER A C 1
ATOM 1656 O O . SER A 1 207 ? 42.031 0.174 -59.222 1.00 61.06 207 SER A O 1
ATOM 1658 N N . GLY A 1 208 ? 39.815 0.512 -59.186 1.00 55.78 208 GLY A N 1
ATOM 1659 C CA . GLY A 1 208 ? 39.580 0.109 -60.580 1.00 55.78 208 GLY A CA 1
ATOM 1660 C C . GLY A 1 208 ? 39.946 1.169 -61.629 1.00 55.78 208 GLY A C 1
ATOM 1661 O O . GLY A 1 208 ? 40.017 0.857 -62.818 1.00 55.78 208 GLY A O 1
ATOM 1662 N N . ALA A 1 209 ? 40.186 2.417 -61.218 1.00 55.78 209 ALA A N 1
ATOM 1663 C CA . ALA A 1 209 ? 40.502 3.522 -62.123 1.00 55.78 209 ALA A CA 1
ATOM 1664 C C . ALA A 1 209 ? 41.990 3.596 -62.534 1.00 55.78 209 ALA A C 1
ATOM 1666 O O . ALA A 1 209 ? 42.314 4.301 -63.494 1.00 55.78 209 ALA A O 1
ATOM 1667 N N . ASP A 1 210 ? 42.889 2.877 -61.848 1.00 53.81 210 ASP A N 1
ATOM 1668 C CA . ASP A 1 210 ? 44.343 2.960 -62.082 1.00 53.81 210 ASP A CA 1
ATOM 1669 C C . ASP A 1 210 ? 44.885 1.876 -63.043 1.00 53.81 210 ASP A C 1
ATOM 1671 O O . ASP A 1 210 ? 45.940 2.048 -63.652 1.00 53.81 210 ASP A O 1
ATOM 1675 N N . ASP A 1 211 ? 44.136 0.792 -63.282 1.00 53.72 211 ASP A N 1
ATOM 1676 C CA . ASP A 1 211 ? 44.588 -0.321 -64.142 1.00 53.72 211 ASP A CA 1
ATOM 1677 C C . ASP A 1 211 ? 44.346 -0.088 -65.653 1.00 53.72 211 ASP A C 1
ATOM 1679 O O . ASP A 1 211 ? 44.824 -0.840 -66.499 1.00 53.72 211 ASP A O 1
ATOM 1683 N N . GLY A 1 212 ? 43.647 0.991 -66.028 1.00 52.31 212 GLY A N 1
ATOM 1684 C CA . GLY A 1 212 ? 43.324 1.328 -67.425 1.00 52.31 212 GLY A CA 1
ATOM 1685 C C . GLY A 1 212 ? 44.294 2.289 -68.132 1.00 52.31 212 GLY A C 1
ATOM 1686 O O . GLY A 1 212 ? 44.044 2.667 -69.275 1.00 52.31 212 GLY A O 1
ATOM 1687 N N . ARG A 1 213 ? 45.377 2.739 -67.478 1.00 52.69 213 ARG A N 1
ATOM 1688 C CA . ARG A 1 213 ? 46.307 3.769 -68.007 1.00 52.69 213 ARG A CA 1
ATOM 1689 C C . ARG A 1 213 ? 47.712 3.257 -68.358 1.00 52.69 213 ARG A C 1
ATOM 1691 O O . ARG A 1 213 ? 48.665 4.033 -68.334 1.00 52.69 213 ARG A O 1
ATOM 1698 N N . LYS A 1 214 ? 47.867 1.973 -68.696 1.00 49.69 214 LYS A N 1
ATOM 1699 C CA . LYS A 1 214 ? 49.174 1.394 -69.082 1.00 49.69 214 LYS A CA 1
ATOM 1700 C C . LYS A 1 214 ? 49.237 0.732 -70.460 1.00 49.69 214 LYS A C 1
ATOM 1702 O O . LYS A 1 214 ? 50.171 -0.018 -70.717 1.00 49.69 214 LYS A O 1
ATOM 1707 N N . GLU A 1 215 ? 48.327 1.063 -71.371 1.00 49.91 215 GLU A N 1
ATOM 1708 C CA . GLU A 1 215 ? 48.471 0.686 -72.784 1.00 49.91 215 GLU A CA 1
ATOM 1709 C C . GLU A 1 215 ? 48.337 1.907 -73.702 1.00 49.91 215 GLU A C 1
ATOM 1711 O O . GLU A 1 215 ? 47.285 2.131 -74.296 1.00 49.91 215 GLU A O 1
ATOM 1716 N N . GLN A 1 216 ? 49.410 2.700 -73.801 1.00 42.41 216 GLN A N 1
ATOM 1717 C CA . GLN A 1 216 ? 49.793 3.442 -75.012 1.00 42.41 216 GLN A CA 1
ATOM 1718 C C . GLN A 1 216 ? 51.316 3.512 -75.112 1.00 42.41 216 GLN A C 1
ATOM 1720 O O . GLN A 1 216 ? 51.956 3.792 -74.072 1.00 42.41 216 GLN A O 1
#

Foldseek 3Di:
DDPPPPPPPPVLVVVLVVLLVVLVVLLVVLVLVVVLQPDDQDAQEQEELQDGPVVSLVVDDAFGKHKYKAKWAPLQFDWDQDPVRWTWGWTAGPNHLFEIEIETDDPVCPVDHIDTDMFIFTKHQLQPDPVNVVVQVCCCPPVVRRRDNSHIYGYGPHGHNPDCVSVVSSVVSVVVNVVSVCVSVVVVVVVVVVVVVVVVVVVVVVVVVPVPPPDD

Secondary structure (DSSP, 8-state):
-------S-HHHHHHHHHHHHHHHHHHHHHHHHHHHHTS-SS-EEEEESSSB-HHHHTT--TT-EEEEEEEEPSTT-EEEE-TTS-EEEEEEEET-SSEEEEEEE-TT----S--EEEEEEEEEETTT-HHHHHHHHHHHHHH-----TT-EEEEET--TTT-HHHHHHHHHHHHHHHHHHHHHHHHHHHHHHHHHHHHHHHHHHHHTTSTTS---